Protein AF-F9G2H7-F1 (afdb_monomer)

Mean predicted aligned error: 18.78 Å

Nearest PDB structures (foldseek):
  2d2c-assembly1_Q  TM=2.852E-01  e=2.860E+00  Mastigocladus laminosus
  1dt2-assembly1_A  TM=1.217E-01  e=5.333E-01  Staphylococcus aureus
  3gt2-assembly1_A  TM=1.448E-01  e=4.420E+00  Mycobacterium avium subsp. paratuberculosis
  6e0u-assembly1_A  TM=1.060E-01  e=4.154E+00  Staphylococcus pseudintermedius

Sequence (220 aa):
APEEEPEKPIDNSALAGKRVNKAGNLVSESGEIYGRVIEGDVKKLVGRMSDREGNIRSESGDIIGKAELVSEGERGGKKDSPFAGLKNCIVSKDGKVVNQAGETVGRLVIGDAKALVGRAVDDDGEIVDSNGNVIGKAERWEEPEKEQKHNPLAGRRVNREGNVVDADGNIIGKLTSGELLDCAGKEIDEDGDVFNQKGSVIGHVSLLEDIPKEKSPSLR

Foldseek 3Di:
DDDDDDDDPDFLQQQFFFFQALQQFGADPVRFGFKGWPFADSVQRHGFGAHRQQFTADPVGDGGTGIDGDPPLNRGRDPQQLCNPQPFWAQALVQFTAGPVRFGQKGWDFADSNVRGGFGADRNQFGADPVRDGRTGIGGDGDPPPPLPQPQQAFFAQALQQFTADPVGDGFKGWPWADSVQRHGFGAHSQQFTADPVRDGGTGMDTPVPPPPPDDPPDD

InterPro domains:
  IPR022124 Protein of unknown function DUF3659 [PF12396] (13-72)
  IPR022124 Protein of unknown function DUF3659 [PF12396] (85-143)
  IPR022124 Protein of unknown function DUF3659 [PF12396] (152-210)

Solvent-accessible surface area (backbone atoms only — not comparable to full-atom values): 12253 Å² total; per-residue (Å²): 128,88,79,82,75,81,75,72,82,76,72,26,56,72,27,40,76,17,31,24,36,95,85,28,30,22,18,47,98,89,51,37,24,38,22,36,57,78,40,62,59,46,86,80,39,40,74,28,38,21,34,49,80,16,42,25,36,46,98,88,65,49,78,61,30,34,34,46,66,41,54,81,89,65,30,49,48,82,59,73,37,68,29,56,90,58,66,72,23,26,28,36,80,87,26,32,23,25,38,77,88,68,46,53,52,19,32,58,77,41,62,57,35,79,80,40,42,72,37,57,40,44,40,77,20,40,23,58,47,100,84,69,47,78,63,29,33,38,44,65,38,70,70,78,75,74,74,76,76,71,39,88,54,37,76,30,40,27,36,92,83,30,37,23,45,54,96,89,66,49,76,54,23,32,57,77,43,59,51,54,81,77,37,34,74,24,43,21,38,67,87,27,39,25,32,50,101,84,73,45,77,55,26,34,43,42,45,52,86,73,52,77,78,76,76,74,77,77,82,128

Structure (mmCIF, N/CA/C/O backbone):
data_AF-F9G2H7-F1
#
_entry.id   AF-F9G2H7-F1
#
loop_
_atom_site.group_PDB
_atom_site.id
_atom_site.type_symbol
_atom_site.label_atom_id
_atom_site.label_alt_id
_atom_site.label_comp_id
_atom_site.label_asym_id
_atom_site.label_entity_id
_atom_site.label_seq_id
_atom_site.pdbx_PDB_ins_code
_atom_site.Cartn_x
_atom_site.Cartn_y
_atom_site.Cartn_z
_atom_site.occupancy
_atom_site.B_iso_or_equiv
_atom_site.auth_seq_id
_atom_site.auth_comp_id
_atom_site.auth_asym_id
_atom_site.auth_atom_id
_atom_site.pdbx_PDB_model_num
ATOM 1 N N . ALA A 1 1 ? -5.446 -9.231 -44.575 1.00 36.94 1 ALA A N 1
ATOM 2 C CA . ALA A 1 1 ? -4.131 -9.006 -43.952 1.00 36.94 1 ALA A CA 1
ATOM 3 C C . ALA A 1 1 ? -4.333 -7.891 -42.942 1.00 36.94 1 ALA A C 1
ATOM 5 O O . ALA A 1 1 ? -4.954 -6.914 -43.343 1.00 36.94 1 ALA A O 1
ATOM 6 N N . PRO A 1 2 ? -3.969 -8.052 -41.661 1.00 41.09 2 PRO A N 1
ATOM 7 C CA . PRO A 1 2 ? -4.034 -6.941 -40.721 1.00 41.09 2 PRO A CA 1
ATOM 8 C C . PRO A 1 2 ? -2.995 -5.903 -41.159 1.00 41.09 2 PRO A C 1
ATOM 10 O O . PRO A 1 2 ? -1.840 -6.261 -41.380 1.00 41.09 2 PRO A O 1
ATOM 13 N N . GLU A 1 3 ? -3.439 -4.668 -41.380 1.00 42.19 3 GLU A N 1
ATOM 14 C CA . GLU A 1 3 ? -2.581 -3.514 -41.642 1.00 42.19 3 GLU A CA 1
ATOM 15 C C . GLU A 1 3 ? -1.731 -3.231 -40.400 1.00 42.19 3 GLU A C 1
ATOM 17 O O . GLU A 1 3 ? -2.258 -3.028 -39.308 1.00 42.19 3 GLU A O 1
ATOM 22 N N . GLU A 1 4 ? -0.413 -3.269 -40.585 1.00 44.97 4 GLU A N 1
ATOM 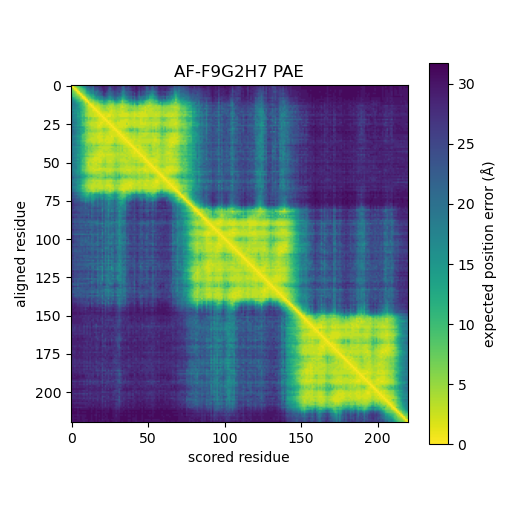23 C CA . GLU A 1 4 ? 0.597 -2.821 -39.629 1.00 44.97 4 GLU A CA 1
ATOM 24 C C . GLU A 1 4 ? 0.383 -1.317 -39.391 1.00 44.97 4 GLU A C 1
ATOM 26 O O . GLU A 1 4 ? 0.583 -0.496 -40.291 1.00 44.97 4 GLU A O 1
ATOM 31 N N . GLU A 1 5 ? -0.100 -0.948 -38.203 1.00 43.03 5 GLU A N 1
ATOM 32 C CA . GLU A 1 5 ? -0.150 0.451 -37.782 1.00 43.03 5 GLU A CA 1
ATOM 33 C C . GLU A 1 5 ? 1.288 0.998 -37.729 1.00 43.03 5 GLU A C 1
ATOM 35 O O . GLU A 1 5 ? 2.166 0.342 -37.165 1.00 43.03 5 GLU A O 1
ATOM 40 N N . PRO A 1 6 ? 1.568 2.180 -38.308 1.00 42.81 6 PRO A N 1
ATOM 41 C CA . PRO A 1 6 ? 2.918 2.720 -38.355 1.00 42.81 6 PRO A CA 1
ATOM 42 C C . PRO A 1 6 ? 3.418 2.994 -36.934 1.00 42.81 6 PRO A C 1
ATOM 44 O O . PRO A 1 6 ? 2.879 3.851 -36.227 1.00 42.81 6 PRO A O 1
ATOM 47 N N . GLU A 1 7 ? 4.462 2.270 -36.528 1.00 42.34 7 GLU A N 1
ATOM 48 C CA . GLU A 1 7 ? 5.208 2.528 -35.301 1.00 42.34 7 GLU A CA 1
ATOM 49 C C . GLU A 1 7 ? 5.605 4.009 -35.284 1.00 42.34 7 GLU A C 1
ATOM 51 O O . GLU A 1 7 ? 6.299 4.506 -36.177 1.00 42.34 7 GLU A O 1
ATOM 56 N N . LYS A 1 8 ? 5.094 4.753 -34.296 1.00 42.66 8 LYS A N 1
ATOM 57 C CA . LYS A 1 8 ? 5.430 6.169 -34.115 1.00 42.66 8 LYS A CA 1
ATOM 58 C C . LYS A 1 8 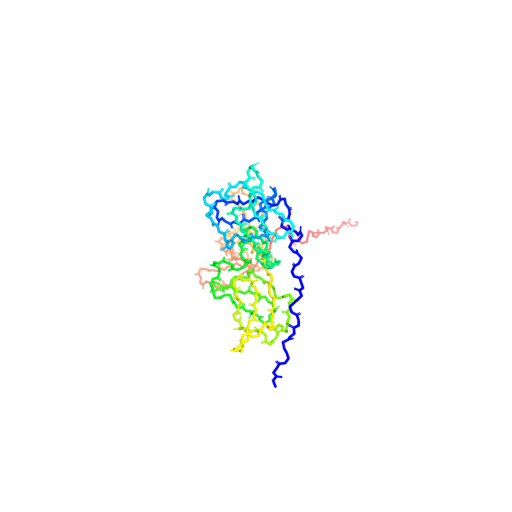? 6.957 6.285 -34.080 1.00 42.66 8 LYS A C 1
ATOM 60 O O . LYS A 1 8 ? 7.575 5.519 -33.339 1.00 42.66 8 LYS A O 1
ATOM 65 N N . PRO A 1 9 ? 7.575 7.215 -34.831 1.00 46.34 9 PRO A N 1
ATOM 66 C CA . PRO A 1 9 ? 9.017 7.396 -34.780 1.00 46.34 9 PRO A CA 1
ATOM 67 C C . PRO A 1 9 ? 9.401 7.679 -33.330 1.00 46.34 9 PRO A C 1
ATOM 69 O O . PRO A 1 9 ? 8.970 8.667 -32.738 1.00 46.34 9 PRO A O 1
ATOM 72 N N . ILE A 1 10 ? 10.144 6.755 -32.732 1.00 54.25 10 ILE A N 1
ATOM 73 C CA . ILE A 1 10 ? 10.603 6.890 -31.359 1.00 54.25 10 ILE A CA 1
ATOM 74 C C . ILE A 1 10 ? 11.601 8.049 -31.356 1.00 54.25 10 ILE A C 1
ATOM 76 O O . ILE A 1 10 ? 12.690 7.945 -31.923 1.00 54.25 10 ILE A O 1
ATOM 80 N N . ASP A 1 11 ? 11.216 9.174 -30.753 1.00 60.94 11 ASP A N 1
ATOM 81 C CA . ASP A 1 11 ? 12.069 10.352 -30.614 1.00 60.94 11 ASP A CA 1
ATOM 82 C C . ASP A 1 11 ? 13.233 10.060 -29.649 1.00 60.94 11 ASP A C 1
ATOM 84 O O . ASP A 1 11 ? 13.238 10.426 -28.470 1.00 60.94 11 ASP A O 1
ATOM 88 N N . ASN A 1 12 ? 14.278 9.424 -30.182 1.00 63.38 12 ASN A N 1
ATOM 89 C CA . ASN A 1 12 ? 15.544 9.137 -29.498 1.00 63.38 12 ASN A CA 1
ATOM 90 C C . ASN A 1 12 ? 16.300 10.411 -29.083 1.00 63.38 12 ASN A C 1
ATOM 92 O O . ASN A 1 12 ? 17.276 10.348 -28.337 1.00 63.38 12 ASN A O 1
ATOM 96 N N . SER A 1 13 ? 15.812 11.588 -29.486 1.00 71.50 13 SER A N 1
ATOM 97 C CA . SER A 1 13 ? 16.294 12.903 -29.062 1.00 71.50 13 SER A CA 1
ATOM 98 C C . SER A 1 13 ? 16.421 13.038 -27.539 1.00 71.50 13 SER A C 1
ATOM 100 O O . SER A 1 13 ? 17.315 13.740 -27.064 1.00 71.50 13 SER A O 1
ATOM 102 N N . ALA A 1 14 ? 15.582 12.341 -26.763 1.00 71.88 14 ALA A N 1
ATOM 103 C CA . ALA A 1 14 ? 15.643 12.340 -25.300 1.00 71.88 14 ALA A CA 1
ATOM 104 C C . ALA A 1 14 ? 16.826 11.536 -24.715 1.00 71.88 14 ALA A C 1
ATOM 106 O O . ALA A 1 14 ? 17.137 11.691 -23.532 1.00 71.88 14 ALA A O 1
ATOM 107 N N . LEU A 1 15 ? 17.513 10.720 -25.522 1.00 78.00 15 LEU A N 1
ATOM 108 C CA . LEU A 1 15 ? 18.738 10.005 -25.143 1.00 78.00 15 LEU A CA 1
ATOM 109 C C . LEU A 1 15 ? 19.983 10.888 -25.206 1.00 78.00 15 LEU A C 1
ATOM 111 O O . LEU A 1 15 ? 21.009 10.541 -24.622 1.00 78.00 15 LEU A O 1
ATOM 1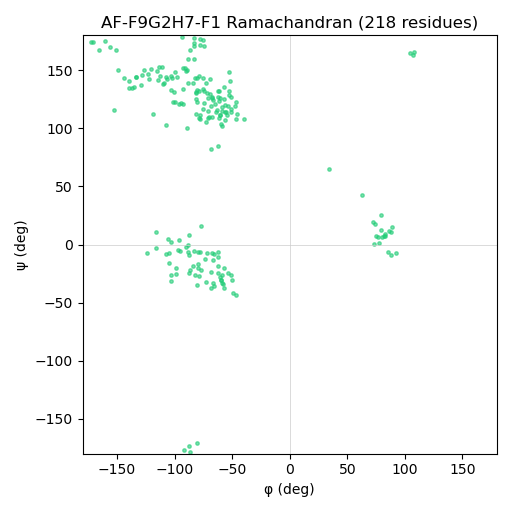15 N N . ALA A 1 16 ? 19.920 12.035 -25.879 1.00 80.69 16 ALA A N 1
ATOM 116 C CA . ALA A 1 16 ? 21.077 12.900 -26.033 1.00 80.69 16 ALA A CA 1
ATOM 117 C C . ALA A 1 16 ? 21.583 13.419 -24.681 1.00 80.69 16 ALA A C 1
ATOM 119 O O . ALA A 1 16 ? 20.833 13.994 -23.892 1.00 80.69 16 ALA A O 1
ATOM 120 N N . GLY A 1 17 ? 22.875 13.225 -24.420 1.00 80.12 17 GLY A N 1
ATOM 121 C CA . GLY A 1 17 ? 23.525 13.666 -23.186 1.00 80.12 17 GLY A CA 1
ATOM 122 C C . GLY A 1 17 ? 23.197 12.814 -21.957 1.00 80.12 17 GLY A C 1
ATOM 123 O O . GLY A 1 17 ? 23.591 13.174 -20.849 1.00 80.12 17 GLY A O 1
ATOM 124 N N . LYS A 1 18 ? 22.499 11.683 -22.123 1.00 86.75 18 LYS A N 1
ATOM 125 C CA . LYS A 1 18 ? 22.268 10.717 -21.041 1.00 86.75 18 LYS A CA 1
ATOM 126 C C . LYS A 1 18 ? 23.510 9.859 -20.835 1.00 86.75 18 LYS A C 1
ATO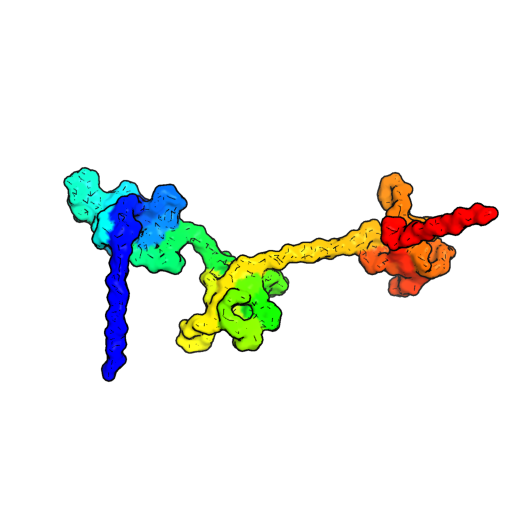M 128 O O . LYS A 1 18 ? 24.230 9.547 -21.781 1.00 86.75 18 LYS A O 1
ATOM 133 N N . ARG A 1 19 ? 23.783 9.500 -19.581 1.00 87.81 19 ARG A N 1
ATOM 134 C CA . ARG A 1 19 ? 24.995 8.779 -19.184 1.00 87.81 19 ARG A CA 1
ATOM 135 C C . ARG A 1 19 ? 24.686 7.315 -18.926 1.00 87.81 19 ARG A C 1
ATOM 137 O O . ARG A 1 19 ? 23.770 7.001 -18.180 1.00 87.81 19 ARG A O 1
ATOM 144 N N . VAL A 1 20 ? 25.489 6.412 -19.470 1.00 88.81 20 VAL A N 1
ATOM 145 C CA . VAL A 1 20 ? 25.338 4.975 -19.217 1.00 88.81 20 VAL A CA 1
ATOM 146 C C . VAL A 1 20 ? 25.772 4.636 -17.785 1.00 88.81 20 VAL A C 1
ATOM 148 O O . VAL A 1 20 ? 26.860 5.015 -17.344 1.00 88.81 20 VAL A O 1
ATOM 151 N N . ASN A 1 21 ? 24.949 3.897 -17.048 1.00 86.00 21 ASN A N 1
ATOM 152 C CA . ASN A 1 21 ? 25.240 3.420 -15.698 1.00 86.00 21 ASN A CA 1
ATOM 153 C C . ASN A 1 21 ? 25.849 1.999 -15.705 1.00 86.00 21 ASN A C 1
ATOM 155 O O . ASN A 1 21 ? 25.989 1.356 -16.744 1.00 86.00 21 ASN A O 1
ATOM 159 N N . LYS A 1 22 ? 26.191 1.472 -14.519 1.00 83.50 22 LYS A N 1
ATOM 160 C CA . LYS A 1 22 ? 26.762 0.116 -14.365 1.00 83.50 22 LYS A CA 1
ATOM 161 C C . LYS A 1 22 ? 25.831 -1.021 -14.810 1.00 83.50 22 LYS A C 1
ATOM 163 O O . LYS A 1 22 ? 26.314 -2.126 -15.027 1.00 83.50 22 LYS A O 1
ATOM 168 N N . ALA A 1 23 ? 24.532 -0.757 -14.922 1.00 78.19 23 ALA A N 1
ATOM 169 C CA . ALA A 1 23 ? 23.529 -1.713 -15.378 1.00 78.19 23 ALA A CA 1
ATOM 170 C C . ALA A 1 23 ? 23.312 -1.672 -16.903 1.00 78.19 23 ALA A C 1
ATOM 172 O O . ALA A 1 23 ? 22.528 -2.462 -17.413 1.00 78.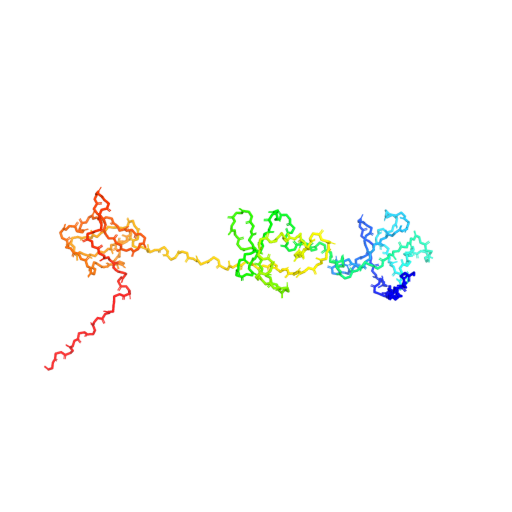19 23 ALA A O 1
ATOM 173 N N . GLY A 1 24 ? 24.000 -0.784 -17.633 1.00 79.06 24 GLY A N 1
ATOM 174 C CA . GLY A 1 24 ? 23.782 -0.610 -19.070 1.00 79.06 24 GLY A CA 1
ATOM 175 C C . GLY A 1 24 ? 22.546 0.226 -19.399 1.00 79.06 24 GLY A C 1
ATOM 176 O O . GLY A 1 24 ? 21.993 0.086 -20.481 1.00 79.06 24 GLY A O 1
ATOM 177 N N . ASN A 1 25 ? 22.121 1.107 -18.491 1.00 86.44 25 ASN A N 1
ATOM 178 C CA . ASN A 1 25 ? 21.007 2.028 -18.710 1.00 86.44 25 ASN A CA 1
ATOM 179 C C . ASN A 1 25 ? 21.517 3.460 -18.854 1.00 86.44 25 ASN A C 1
ATOM 181 O O . ASN A 1 25 ? 22.394 3.891 -18.106 1.00 86.44 25 ASN A O 1
ATOM 185 N N . LEU A 1 26 ? 20.947 4.205 -19.790 1.00 86.38 26 LEU A N 1
ATOM 186 C CA . LEU A 1 26 ? 21.188 5.622 -20.011 1.00 86.38 26 LEU A CA 1
ATOM 187 C C . LEU A 1 26 ? 20.350 6.399 -19.011 1.00 86.38 26 LEU A C 1
ATOM 189 O O . LEU A 1 26 ? 19.129 6.390 -19.108 1.00 86.38 26 LEU A O 1
ATOM 193 N N . VAL A 1 27 ? 20.995 7.069 -18.066 1.00 85.19 27 VAL A N 1
ATOM 194 C CA . VAL A 1 27 ? 20.338 7.848 -17.020 1.00 85.19 27 VAL A CA 1
ATOM 195 C C . VAL A 1 27 ? 20.614 9.345 -17.158 1.00 85.19 27 VAL A C 1
ATOM 197 O O . VAL A 1 27 ? 21.643 9.755 -17.701 1.00 85.19 27 VAL A O 1
ATOM 200 N N . SER A 1 28 ? 19.693 10.178 -16.679 1.00 81.19 28 SER A N 1
ATOM 201 C CA . SER A 1 28 ? 19.932 11.607 -16.443 1.00 81.19 28 SER A CA 1
ATOM 202 C C . SER A 1 28 ? 20.778 11.842 -15.186 1.00 81.19 28 SER A C 1
ATOM 204 O O . SER A 1 28 ? 21.079 10.919 -14.429 1.00 81.19 28 SER A O 1
ATOM 206 N N . GLU A 1 29 ? 21.128 13.106 -14.933 1.00 74.75 29 GLU A N 1
ATOM 207 C CA . GLU A 1 29 ? 21.774 13.535 -13.685 1.00 74.75 29 GLU A CA 1
ATOM 208 C C . GLU A 1 29 ? 20.914 13.248 -12.437 1.00 74.75 29 GLU A C 1
ATOM 210 O O . GLU A 1 29 ? 21.455 12.909 -11.389 1.00 74.75 29 GLU A O 1
ATOM 215 N N . SER A 1 30 ? 19.581 13.277 -12.574 1.00 64.75 30 SER A N 1
ATOM 216 C CA . SER A 1 30 ? 18.604 12.874 -11.548 1.00 64.75 30 SER A CA 1
ATOM 217 C C . SER A 1 30 ? 18.533 11.355 -11.314 1.00 64.75 30 SER A C 1
ATOM 219 O O . SER A 1 30 ? 17.865 10.913 -10.384 1.00 64.75 30 SER A O 1
ATOM 221 N N . GLY A 1 31 ? 19.219 10.539 -12.125 1.00 67.31 31 GLY A N 1
ATOM 222 C CA . GLY A 1 31 ? 19.189 9.075 -12.026 1.00 67.31 31 GLY A CA 1
ATOM 223 C C . GLY A 1 31 ? 17.993 8.411 -12.717 1.00 67.31 31 GLY A C 1
ATOM 224 O O . GLY A 1 31 ? 17.824 7.196 -12.609 1.00 67.31 31 GLY A O 1
ATOM 225 N N . GLU A 1 32 ? 17.185 9.173 -13.454 1.00 72.12 32 GLU A N 1
ATOM 226 C CA . GLU A 1 32 ? 16.062 8.647 -14.233 1.00 72.12 32 GLU A CA 1
ATOM 227 C C . GLU A 1 32 ? 16.585 7.937 -15.481 1.00 72.12 32 GLU A C 1
ATOM 229 O O . GLU A 1 32 ? 17.436 8.478 -16.185 1.00 72.12 32 GLU A O 1
ATOM 234 N N . ILE A 1 33 ? 16.096 6.729 -15.761 1.00 79.81 33 ILE A N 1
ATOM 235 C CA . ILE A 1 33 ? 16.504 5.934 -16.925 1.00 79.81 33 ILE A CA 1
ATOM 236 C C . ILE A 1 33 ? 15.754 6.448 -18.145 1.00 79.81 33 ILE A C 1
ATOM 238 O O . ILE A 1 33 ? 14.543 6.418 -18.145 1.00 79.81 33 ILE A O 1
ATOM 242 N N . TYR A 1 34 ? 16.452 6.875 -19.189 1.00 76.75 34 TYR A N 1
ATOM 243 C CA . TYR A 1 34 ? 15.885 7.296 -20.473 1.00 76.75 34 TYR A CA 1
ATOM 244 C C . TYR A 1 34 ? 16.039 6.241 -21.566 1.00 76.75 34 TYR A C 1
ATOM 246 O O . TYR A 1 34 ? 15.258 6.215 -22.514 1.00 76.75 34 TYR A O 1
ATOM 254 N N . GLY A 1 35 ? 17.047 5.382 -21.450 1.00 80.25 35 GLY A N 1
ATOM 255 C CA . GLY A 1 35 ? 17.356 4.393 -22.469 1.00 80.25 35 GLY A CA 1
ATOM 256 C C . GLY A 1 35 ? 18.110 3.200 -21.926 1.00 80.25 35 GLY A C 1
ATOM 257 O O . GLY A 1 35 ? 18.603 3.221 -20.797 1.00 80.25 35 GLY A O 1
ATOM 258 N N . ARG A 1 36 ? 18.249 2.175 -22.756 1.00 85.25 36 ARG A N 1
ATOM 259 C CA . ARG A 1 36 ? 19.007 0.968 -22.442 1.00 85.25 36 ARG A CA 1
ATOM 260 C C . ARG A 1 36 ? 19.988 0.679 -23.559 1.00 85.25 36 ARG A C 1
ATOM 262 O O . ARG A 1 36 ? 19.659 0.804 -24.731 1.00 85.25 36 ARG A O 1
ATOM 269 N N . VAL A 1 37 ? 21.204 0.301 -23.187 1.00 86.69 37 VAL A N 1
ATOM 270 C CA . VAL A 1 37 ? 22.221 -0.151 -24.132 1.00 86.69 37 VAL A CA 1
ATOM 271 C C . VAL A 1 37 ? 21.788 -1.493 -24.720 1.00 86.69 37 VAL A C 1
ATOM 273 O O . VAL A 1 37 ? 21.658 -2.473 -23.987 1.00 86.69 37 VAL A O 1
ATOM 276 N N . ILE A 1 38 ? 21.608 -1.526 -26.038 1.00 84.50 38 ILE A N 1
ATOM 277 C CA . ILE A 1 38 ? 21.298 -2.735 -26.816 1.00 84.50 38 ILE A CA 1
ATOM 278 C C . ILE A 1 38 ? 22.536 -3.331 -27.474 1.00 84.50 38 ILE A C 1
ATOM 280 O O . ILE A 1 38 ? 22.583 -4.529 -27.737 1.00 84.50 38 ILE A O 1
ATOM 284 N N . GLU A 1 39 ? 23.553 -2.507 -27.723 1.00 82.38 39 GLU A N 1
ATOM 285 C CA . GLU A 1 39 ? 24.732 -2.907 -28.477 1.00 82.38 39 GLU A CA 1
ATOM 286 C C . GLU A 1 39 ? 26.002 -2.329 -27.848 1.00 82.38 39 GLU A C 1
ATOM 288 O O . GLU A 1 39 ? 26.063 -1.146 -27.504 1.00 82.38 39 GLU A O 1
ATOM 293 N N . GLY A 1 40 ? 27.025 -3.174 -27.717 1.00 82.81 40 GLY A N 1
ATOM 294 C CA . GLY A 1 40 ? 28.333 -2.831 -27.162 1.00 82.81 40 GLY A CA 1
ATOM 295 C C . GLY A 1 40 ? 28.574 -3.338 -25.733 1.00 82.81 40 GLY A C 1
ATOM 296 O O . GLY A 1 40 ? 27.675 -3.760 -25.006 1.00 82.81 40 GLY A O 1
ATOM 297 N N . ASP A 1 41 ? 29.842 -3.322 -25.322 1.00 84.69 41 ASP A N 1
ATOM 298 C CA . ASP A 1 41 ? 30.283 -3.797 -24.006 1.00 84.69 41 ASP A CA 1
ATOM 299 C C . ASP A 1 41 ? 29.873 -2.816 -22.897 1.00 84.69 41 ASP A C 1
ATOM 301 O O . ASP A 1 41 ? 30.544 -1.801 -22.689 1.00 84.69 41 ASP A O 1
ATOM 305 N N . VAL A 1 42 ? 28.852 -3.148 -22.097 1.00 82.25 42 VAL A N 1
ATOM 306 C CA . VAL A 1 42 ? 28.372 -2.303 -20.980 1.00 82.25 42 VAL A CA 1
ATOM 307 C C . VAL A 1 42 ? 29.519 -1.782 -20.112 1.00 82.25 42 VAL A C 1
ATOM 309 O O . VAL A 1 42 ? 29.563 -0.595 -19.816 1.00 82.25 42 VAL A O 1
ATOM 312 N N . LYS A 1 4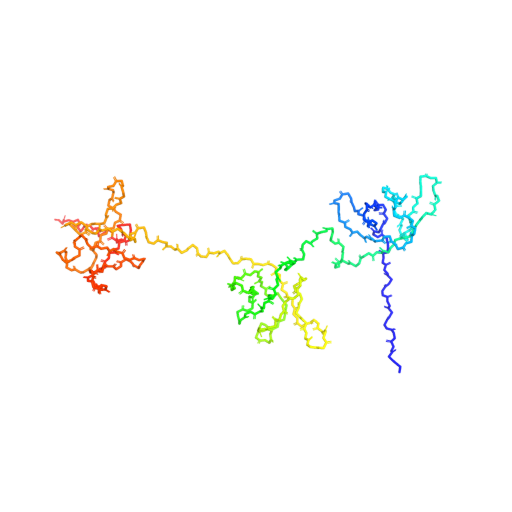3 ? 30.506 -2.625 -19.778 1.00 83.62 43 LYS A N 1
ATOM 313 C CA . LYS A 1 43 ? 31.675 -2.252 -18.956 1.00 83.62 43 LYS A CA 1
ATOM 314 C C . LYS A 1 43 ? 32.519 -1.112 -19.543 1.00 83.62 43 LYS A C 1
ATOM 316 O O . LYS A 1 43 ? 33.082 -0.341 -18.774 1.00 83.62 43 LYS A O 1
ATOM 321 N N . LYS A 1 44 ? 32.621 -1.014 -20.873 1.00 84.31 44 LYS A N 1
ATOM 322 C CA . LYS A 1 44 ? 33.348 0.056 -21.586 1.00 84.31 44 LYS A CA 1
ATOM 323 C C . LYS A 1 44 ? 32.473 1.288 -21.828 1.00 84.31 44 LYS A C 1
ATOM 325 O O . LYS A 1 44 ? 32.992 2.384 -22.038 1.00 84.31 44 LYS A O 1
ATOM 330 N N . LEU A 1 45 ? 31.157 1.088 -21.802 1.00 84.25 45 LEU A N 1
ATOM 331 C CA . LEU A 1 45 ? 30.146 2.114 -22.012 1.00 84.25 45 LEU A CA 1
ATOM 332 C C . LEU A 1 45 ? 29.769 2.839 -20.720 1.00 84.25 45 LEU A C 1
ATOM 334 O O . LEU A 1 45 ? 29.345 3.983 -20.803 1.00 84.25 45 LEU A O 1
ATOM 338 N N . VAL A 1 46 ? 29.950 2.238 -19.536 1.00 84.88 46 VAL A N 1
ATOM 339 C CA . VAL A 1 46 ? 29.672 2.901 -18.248 1.00 84.88 46 VAL A CA 1
ATOM 340 C C . VAL A 1 46 ? 30.371 4.263 -18.183 1.00 84.88 46 VAL A C 1
ATOM 342 O O . VAL A 1 46 ? 31.580 4.368 -18.369 1.00 84.88 46 VAL A O 1
ATOM 345 N N . GLY A 1 47 ? 29.605 5.312 -17.888 1.00 84.50 47 GLY A N 1
ATOM 346 C CA . GLY A 1 47 ? 30.091 6.689 -17.812 1.00 84.50 47 GLY A CA 1
ATOM 347 C C . GLY A 1 47 ? 30.128 7.431 -19.151 1.00 84.50 47 GLY A C 1
ATOM 348 O O . GLY A 1 47 ? 30.372 8.637 -19.153 1.00 84.50 47 GLY A O 1
ATOM 349 N N . ARG A 1 48 ? 29.852 6.758 -20.275 1.00 87.88 48 ARG A N 1
ATOM 350 C CA . ARG A 1 48 ? 29.787 7.360 -21.614 1.00 87.88 48 ARG A CA 1
ATOM 351 C C . ARG A 1 48 ? 28.433 8.005 -21.874 1.00 87.88 48 ARG A C 1
ATOM 353 O O . ARG A 1 48 ? 27.450 7.695 -21.200 1.00 87.88 48 ARG A O 1
ATOM 360 N N . MET A 1 49 ? 28.414 8.920 -22.839 1.00 87.44 49 MET A N 1
ATOM 361 C CA . MET A 1 49 ? 27.229 9.685 -23.219 1.00 87.44 49 MET A CA 1
ATOM 362 C C . MET A 1 49 ? 26.679 9.207 -24.557 1.00 87.44 49 MET A C 1
ATOM 364 O O . MET A 1 49 ? 27.441 8.887 -25.474 1.00 87.44 49 MET A O 1
ATOM 368 N N . SER A 1 50 ? 25.356 9.185 -24.655 1.00 87.31 50 SER A N 1
ATOM 369 C CA . SER A 1 50 ? 24.621 8.927 -25.892 1.00 87.31 50 SER A CA 1
ATOM 370 C C . SER A 1 50 ? 24.306 10.206 -26.664 1.00 87.31 50 SER A C 1
ATOM 372 O O . SER A 1 50 ? 24.151 11.283 -26.080 1.00 87.31 50 SER A O 1
ATOM 374 N N . ASP A 1 51 ? 24.193 10.088 -27.984 1.00 85.25 51 ASP A N 1
ATOM 375 C CA . ASP A 1 51 ? 23.709 11.146 -28.870 1.00 85.25 51 ASP A CA 1
ATOM 376 C C . ASP A 1 51 ? 22.186 11.065 -29.109 1.00 85.25 51 ASP A C 1
ATOM 378 O O . ASP A 1 51 ? 21.481 10.257 -28.504 1.00 85.25 51 ASP A O 1
ATOM 382 N N . ARG A 1 52 ? 21.667 11.957 -29.966 1.00 80.12 52 ARG A N 1
ATOM 383 C CA . ARG A 1 52 ? 20.233 12.058 -30.314 1.00 80.12 52 ARG A CA 1
ATOM 384 C C . ARG A 1 52 ? 19.702 10.848 -31.086 1.00 80.12 52 ARG A C 1
ATOM 386 O O . ARG A 1 52 ? 18.494 10.710 -31.225 1.00 80.12 52 ARG A O 1
ATOM 393 N N . GLU A 1 53 ? 20.587 9.999 -31.589 1.00 77.94 53 GLU A N 1
ATOM 394 C CA . GLU A 1 53 ? 20.246 8.782 -32.324 1.00 77.94 53 GLU A CA 1
ATOM 395 C C . GLU A 1 53 ? 20.427 7.529 -31.449 1.00 77.94 53 GLU A C 1
ATOM 397 O O . GLU A 1 53 ? 20.207 6.412 -31.913 1.00 77.94 53 GLU A O 1
ATOM 402 N N . GLY A 1 54 ? 20.805 7.706 -30.175 1.00 78.75 54 GLY A N 1
ATOM 403 C CA . GLY A 1 54 ? 21.076 6.616 -29.244 1.00 78.75 54 GLY A CA 1
ATOM 404 C C . GLY A 1 54 ? 22.478 6.016 -29.380 1.00 78.75 54 GLY A C 1
ATOM 405 O O . GLY A 1 54 ? 22.778 5.029 -28.716 1.00 78.75 54 GLY A O 1
ATOM 406 N N . ASN A 1 55 ? 23.377 6.589 -30.183 1.00 87.94 55 ASN A N 1
ATOM 407 C CA . ASN A 1 55 ? 24.744 6.085 -30.297 1.00 87.94 55 ASN A CA 1
ATOM 408 C C . ASN A 1 55 ? 25.587 6.554 -29.111 1.00 87.94 55 ASN A C 1
ATOM 410 O O . ASN A 1 55 ? 25.617 7.737 -28.769 1.00 87.94 55 ASN A O 1
ATOM 414 N N . ILE A 1 56 ? 26.319 5.630 -28.501 1.00 88.44 56 ILE A N 1
ATOM 415 C CA . ILE A 1 56 ? 27.190 5.883 -27.357 1.00 88.44 56 ILE A CA 1
ATOM 416 C C . ILE A 1 56 ? 28.602 6.097 -27.876 1.00 88.44 56 ILE A C 1
ATOM 418 O O . ILE A 1 56 ? 29.183 5.211 -28.511 1.00 88.44 56 ILE A O 1
ATOM 422 N N . ARG A 1 57 ? 29.167 7.271 -27.591 1.00 86.56 57 ARG A N 1
ATOM 423 C CA . ARG A 1 57 ? 30.495 7.648 -28.083 1.00 86.56 57 ARG A CA 1
ATOM 424 C C . ARG A 1 57 ? 31.567 7.522 -27.007 1.00 86.56 57 ARG A C 1
ATOM 426 O O . ARG A 1 57 ? 31.331 7.773 -25.823 1.00 86.56 57 ARG A O 1
ATOM 433 N N . SER A 1 58 ? 32.759 7.126 -27.438 1.00 84.62 58 SER A N 1
ATOM 434 C CA . SER A 1 58 ? 33.981 7.136 -26.636 1.00 84.62 58 SER A CA 1
ATOM 435 C C . SER A 1 58 ? 34.519 8.564 -26.473 1.00 84.62 58 SER A C 1
ATOM 437 O O . SER A 1 58 ? 34.071 9.491 -27.142 1.00 84.62 58 SER A O 1
ATOM 439 N N . GLU A 1 59 ? 35.526 8.742 -25.617 1.00 79.25 59 GLU A N 1
ATOM 440 C CA . GLU A 1 59 ? 36.246 10.020 -25.448 1.00 79.25 59 GLU A CA 1
ATOM 441 C C . GLU A 1 59 ? 36.915 10.498 -26.743 1.00 79.25 59 GLU A C 1
ATOM 443 O O . GLU A 1 59 ? 37.021 11.693 -26.992 1.00 79.25 59 GLU A O 1
ATOM 448 N N . SER A 1 60 ? 37.315 9.546 -27.588 1.00 78.88 60 SER A N 1
ATOM 449 C CA . SER A 1 60 ? 37.924 9.778 -28.900 1.00 78.88 60 SER A CA 1
ATOM 450 C C . SER A 1 60 ? 36.909 10.149 -29.992 1.00 78.88 60 SER A C 1
ATOM 452 O O . SER A 1 60 ? 37.311 10.500 -31.095 1.00 78.88 60 SER A O 1
ATOM 454 N N . GLY A 1 61 ? 35.603 10.092 -29.700 1.00 77.12 61 GLY A N 1
ATOM 455 C CA . GLY A 1 61 ? 34.525 10.386 -30.651 1.00 77.12 61 GLY A CA 1
ATOM 456 C C . GLY A 1 61 ? 33.986 9.176 -31.423 1.00 77.12 61 GLY A C 1
ATOM 457 O O . GLY A 1 61 ? 32.958 9.309 -32.085 1.00 77.12 61 GLY A O 1
ATOM 458 N N . ASP A 1 62 ? 34.611 8.002 -31.301 1.00 84.19 62 ASP A N 1
ATOM 459 C CA . ASP A 1 62 ? 34.154 6.765 -31.946 1.00 84.19 62 ASP A CA 1
ATOM 460 C C . ASP A 1 62 ? 32.853 6.235 -31.334 1.00 84.19 62 ASP A C 1
ATOM 462 O O . ASP A 1 62 ? 32.672 6.260 -30.112 1.00 84.19 62 ASP A O 1
ATOM 466 N N . ILE A 1 63 ? 31.965 5.699 -32.174 1.00 87.12 63 ILE A N 1
ATOM 467 C CA . ILE A 1 63 ? 30.754 5.001 -31.732 1.00 87.12 63 ILE A CA 1
ATOM 468 C C . ILE A 1 63 ? 31.163 3.621 -31.212 1.00 87.12 63 ILE A C 1
ATOM 470 O O . ILE A 1 63 ? 31.693 2.797 -31.952 1.00 87.12 63 ILE A O 1
ATOM 474 N N . ILE A 1 64 ? 30.925 3.383 -29.926 1.00 87.06 64 ILE A N 1
ATOM 475 C CA . ILE A 1 64 ? 31.320 2.153 -29.222 1.00 87.06 64 ILE A CA 1
ATOM 476 C C . ILE A 1 64 ? 30.122 1.345 -28.718 1.00 87.06 64 ILE A C 1
ATOM 478 O O . ILE A 1 64 ? 30.301 0.263 -28.158 1.00 87.06 64 ILE A O 1
ATOM 482 N N . GLY A 1 65 ? 28.909 1.862 -28.904 1.00 86.44 65 GLY A N 1
ATOM 483 C CA . GLY A 1 65 ? 27.680 1.157 -28.580 1.00 86.44 65 GLY A CA 1
ATOM 484 C C . GLY A 1 65 ? 26.441 1.899 -29.057 1.00 86.44 65 GLY A C 1
ATOM 485 O O . GLY A 1 65 ? 26.523 3.039 -29.520 1.00 86.44 65 GLY A O 1
ATOM 486 N N . LYS A 1 66 ? 25.290 1.252 -28.903 1.00 87.12 66 LYS A N 1
ATOM 487 C CA . LYS A 1 66 ? 23.979 1.784 -29.265 1.00 87.12 66 LYS A CA 1
ATOM 488 C C . LYS A 1 66 ? 22.989 1.540 -28.139 1.00 87.12 66 LYS A C 1
ATOM 490 O O . LYS A 1 66 ? 23.035 0.513 -27.461 1.00 87.12 66 LYS A O 1
ATOM 495 N N . ALA A 1 67 ? 22.096 2.491 -27.952 1.00 84.88 67 ALA A N 1
ATOM 496 C CA . ALA A 1 67 ? 21.040 2.455 -26.972 1.00 84.88 67 ALA A CA 1
ATOM 497 C C . ALA A 1 67 ? 19.692 2.753 -27.613 1.00 84.88 67 ALA A C 1
ATOM 499 O O . ALA A 1 67 ? 19.596 3.561 -28.535 1.00 84.88 67 ALA A O 1
ATOM 500 N N . GLU A 1 68 ? 18.663 2.104 -27.094 1.00 82.62 68 GLU A N 1
ATOM 501 C CA . GLU A 1 68 ? 17.277 2.360 -27.456 1.00 82.62 68 GLU A CA 1
ATOM 502 C C . GLU A 1 68 ? 16.604 3.245 -26.406 1.00 82.62 68 GLU A C 1
ATOM 504 O O . GLU A 1 68 ? 16.962 3.212 -25.220 1.00 82.62 68 GLU A O 1
ATOM 509 N N . LEU A 1 69 ? 15.648 4.064 -26.851 1.00 77.00 69 LEU A N 1
ATOM 510 C CA . LEU A 1 69 ? 14.830 4.862 -25.953 1.00 77.00 69 LEU A CA 1
ATOM 511 C C . LEU A 1 69 ? 13.842 3.933 -25.283 1.00 77.00 69 LEU A C 1
ATOM 513 O O . LEU A 1 69 ? 13.018 3.289 -25.921 1.00 77.00 69 LEU A O 1
ATOM 517 N N . VAL A 1 70 ? 13.926 3.923 -23.969 1.00 70.19 70 VAL A N 1
ATOM 518 C CA . VAL A 1 70 ? 13.055 3.125 -23.138 1.00 70.19 70 VAL A CA 1
ATOM 519 C C . VAL A 1 70 ? 11.736 3.891 -22.987 1.00 70.19 70 VAL A C 1
ATOM 521 O O . VAL A 1 70 ? 11.711 5.115 -22.765 1.00 70.19 70 VAL A O 1
ATOM 524 N N . SER A 1 71 ? 10.628 3.185 -23.205 1.00 55.75 71 SER A N 1
ATOM 525 C CA . SER A 1 71 ? 9.257 3.706 -23.149 1.00 55.75 71 SER A CA 1
ATOM 526 C C . SER A 1 71 ? 8.999 4.418 -21.820 1.00 55.75 71 SER A C 1
ATOM 528 O O . SER A 1 71 ? 9.555 4.019 -20.805 1.00 55.75 71 SER A O 1
ATOM 530 N N . GLU A 1 72 ? 8.144 5.449 -21.780 1.00 52.50 72 GLU A N 1
ATOM 531 C CA . GLU A 1 72 ? 7.827 6.193 -20.537 1.00 52.50 72 GLU A CA 1
ATOM 532 C C . GLU A 1 72 ? 7.412 5.297 -19.353 1.00 52.50 72 GLU A C 1
ATOM 534 O O . GLU A 1 72 ? 7.669 5.662 -18.207 1.00 52.50 72 GLU A O 1
ATOM 539 N N . GLY A 1 73 ? 6.855 4.108 -19.619 1.00 51.75 73 GLY A N 1
ATOM 540 C CA . GLY A 1 73 ? 6.566 3.090 -18.600 1.00 51.75 73 GLY A CA 1
ATOM 541 C C . GLY A 1 73 ? 7.812 2.494 -17.929 1.00 51.75 73 GLY A C 1
ATOM 542 O O . GLY A 1 73 ? 7.820 2.278 -16.725 1.00 51.75 73 GLY A O 1
ATOM 543 N N . GLU A 1 74 ? 8.902 2.324 -18.671 1.00 51.38 74 GLU A N 1
ATOM 544 C CA . GLU A 1 74 ? 10.184 1.806 -18.180 1.00 51.38 74 GLU A CA 1
ATOM 545 C C . GLU A 1 74 ? 11.187 2.940 -17.845 1.00 51.38 74 GLU A C 1
ATOM 547 O O . GLU A 1 74 ? 12.275 2.704 -17.313 1.00 51.38 74 GLU A O 1
ATOM 552 N N . ARG A 1 75 ? 10.819 4.204 -18.121 1.00 50.84 75 ARG A N 1
ATOM 553 C CA . ARG A 1 75 ? 11.657 5.414 -17.980 1.00 50.84 75 ARG A CA 1
ATOM 554 C C . ARG A 1 75 ? 11.824 5.905 -16.528 1.00 50.84 75 ARG A C 1
ATOM 556 O O . ARG A 1 75 ? 12.203 7.045 -16.265 1.00 50.84 75 ARG A O 1
ATOM 563 N N . GLY A 1 76 ? 11.505 5.048 -15.561 1.00 47.72 76 GLY A N 1
ATOM 564 C CA . GLY A 1 76 ? 11.607 5.310 -14.131 1.00 47.72 76 GLY A CA 1
ATOM 565 C C . GLY A 1 76 ? 12.772 4.531 -13.546 1.00 47.72 76 GLY A C 1
ATOM 566 O O . GLY A 1 76 ? 12.657 3.333 -13.300 1.00 47.72 76 GLY A O 1
ATOM 567 N N . GLY A 1 77 ? 13.895 5.204 -13.289 1.00 42.06 77 GLY A N 1
ATOM 568 C CA . GLY A 1 77 ? 14.946 4.631 -12.451 1.00 42.06 77 GLY A CA 1
ATOM 569 C C . GLY A 1 77 ? 14.326 4.145 -11.146 1.00 42.06 77 GLY A C 1
ATOM 570 O O . GLY A 1 77 ? 13.796 4.969 -10.418 1.00 42.06 77 GLY A O 1
ATOM 571 N N . LYS A 1 78 ? 14.324 2.824 -10.905 1.00 48.03 78 LYS A N 1
ATOM 572 C CA . LYS A 1 78 ? 13.710 2.191 -9.724 1.00 48.03 78 LYS A CA 1
ATOM 573 C C . LYS A 1 78 ? 12.438 2.917 -9.257 1.00 48.03 78 LYS A C 1
ATOM 575 O O . LYS A 1 78 ? 12.399 3.459 -8.155 1.00 48.03 78 LYS A O 1
ATOM 580 N N . LYS A 1 79 ? 11.387 2.925 -10.075 1.00 45.25 79 LYS A N 1
ATOM 581 C CA . LYS A 1 79 ? 10.066 2.893 -9.451 1.00 45.25 79 LYS A CA 1
ATOM 582 C C . LYS A 1 79 ? 9.953 1.487 -8.885 1.00 45.25 79 LYS A C 1
ATOM 584 O O . LYS A 1 79 ? 9.905 0.533 -9.649 1.00 45.25 79 LYS A O 1
ATOM 589 N N . ASP A 1 80 ? 10.007 1.351 -7.564 1.00 49.53 80 ASP A N 1
ATOM 590 C CA . ASP A 1 80 ? 9.233 0.287 -6.930 1.00 49.53 80 ASP A CA 1
ATOM 591 C C . ASP A 1 80 ? 7.856 0.381 -7.592 1.00 49.53 80 ASP A C 1
ATOM 593 O O . ASP A 1 80 ? 7.215 1.437 -7.499 1.00 49.53 80 ASP A O 1
ATOM 597 N N . SER A 1 81 ? 7.465 -0.619 -8.389 1.00 55.91 81 SER A N 1
ATOM 598 C CA . SER A 1 81 ? 6.115 -0.630 -8.941 1.00 55.91 81 SER A CA 1
ATOM 599 C C . SER A 1 81 ? 5.162 -0.432 -7.753 1.00 55.91 81 SER A C 1
ATOM 601 O O . SER A 1 81 ? 5.464 -0.897 -6.650 1.00 55.91 81 SER A O 1
ATOM 603 N N . PRO A 1 82 ? 4.070 0.335 -7.886 1.00 59.47 82 PRO A N 1
ATOM 604 C CA . PRO A 1 82 ? 3.250 0.730 -6.735 1.00 59.47 82 PRO A CA 1
ATOM 605 C C . PRO A 1 82 ? 2.786 -0.473 -5.890 1.00 59.47 82 PRO A C 1
ATOM 607 O O . PRO A 1 82 ? 2.558 -0.339 -4.683 1.00 59.47 82 PRO A O 1
ATOM 610 N N . PHE A 1 83 ? 2.717 -1.656 -6.504 1.00 66.31 83 PHE A N 1
ATOM 611 C CA . PHE A 1 83 ? 2.405 -2.925 -5.860 1.00 66.31 83 PHE A CA 1
ATOM 612 C C . PHE A 1 83 ? 3.556 -3.946 -5.912 1.00 66.31 83 PHE A C 1
ATOM 614 O O . PHE A 1 83 ? 3.357 -5.092 -5.520 1.00 66.31 83 PHE A O 1
ATOM 621 N N . ALA A 1 84 ? 4.769 -3.547 -6.312 1.00 61.66 84 ALA A N 1
ATOM 622 C CA . ALA A 1 84 ? 5.953 -4.402 -6.320 1.00 61.66 84 ALA A CA 1
ATOM 623 C C . ALA A 1 84 ? 6.179 -5.025 -4.936 1.00 61.66 84 ALA A C 1
ATOM 625 O O . ALA A 1 84 ? 6.362 -4.340 -3.930 1.00 61.66 84 ALA A O 1
ATOM 626 N N . GLY A 1 85 ? 6.148 -6.356 -4.884 1.00 63.38 85 GLY A N 1
ATOM 627 C CA . GLY A 1 85 ? 6.322 -7.119 -3.644 1.00 63.38 85 GLY A CA 1
ATOM 628 C C . GLY A 1 85 ? 5.035 -7.365 -2.850 1.00 63.38 85 GLY A C 1
ATOM 629 O O . GLY A 1 85 ? 5.042 -8.206 -1.947 1.00 63.38 85 GLY A O 1
ATOM 630 N N . LEU A 1 86 ? 3.918 -6.732 -3.219 1.00 66.56 86 LEU A N 1
ATOM 631 C CA . LEU A 1 86 ? 2.590 -7.068 -2.717 1.00 66.56 86 LEU A CA 1
ATOM 632 C C . LEU A 1 86 ? 1.964 -8.134 -3.619 1.00 66.56 86 LEU A C 1
ATOM 634 O O . LEU A 1 86 ? 1.442 -7.864 -4.694 1.00 66.56 86 LEU A O 1
ATOM 638 N N . LYS A 1 87 ? 2.017 -9.387 -3.169 1.00 63.88 87 LYS A N 1
ATOM 639 C CA . LYS A 1 87 ? 1.421 -10.506 -3.906 1.00 63.88 87 LYS A CA 1
ATOM 640 C C . LYS A 1 87 ? -0.074 -10.603 -3.613 1.00 63.88 87 LYS A C 1
ATOM 642 O O . LYS A 1 87 ? -0.495 -10.432 -2.470 1.00 63.88 87 LYS A O 1
ATOM 647 N N . ASN A 1 88 ? -0.850 -10.968 -4.634 1.00 75.81 88 ASN A N 1
ATOM 648 C CA . ASN A 1 88 ? -2.297 -11.199 -4.551 1.00 75.81 88 ASN A CA 1
ATOM 649 C C . ASN A 1 88 ? -3.115 -9.955 -4.159 1.00 75.81 88 ASN A C 1
ATOM 651 O O . ASN A 1 88 ? -4.044 -10.049 -3.355 1.00 75.81 88 ASN A O 1
ATOM 655 N N . CYS A 1 89 ? -2.789 -8.792 -4.722 1.00 83.12 89 CYS A N 1
ATOM 656 C CA . CYS A 1 89 ? -3.638 -7.610 -4.607 1.00 83.12 89 CYS A CA 1
ATOM 657 C C . CYS A 1 89 ? -4.930 -7.793 -5.411 1.00 83.12 89 CYS A C 1
ATOM 659 O O . CYS A 1 89 ? -4.877 -8.147 -6.586 1.00 83.12 89 CYS A O 1
ATOM 661 N N . ILE A 1 90 ? -6.086 -7.540 -4.794 1.00 87.31 90 ILE A N 1
ATOM 662 C CA . ILE A 1 90 ? -7.400 -7.634 -5.441 1.00 87.31 90 ILE A CA 1
ATOM 663 C C . ILE A 1 90 ? -8.205 -6.350 -5.271 1.00 87.31 90 ILE A C 1
ATOM 665 O O . ILE A 1 90 ? -8.090 -5.650 -4.266 1.00 87.31 90 ILE A O 1
ATOM 669 N N . VAL A 1 91 ? -9.071 -6.051 -6.235 1.00 87.62 91 VAL A N 1
ATOM 670 C CA . VAL A 1 91 ? -9.983 -4.904 -6.140 1.00 87.62 91 VAL A CA 1
ATOM 671 C C . VAL A 1 91 ? -11.208 -5.262 -5.287 1.00 87.62 91 VAL A C 1
ATOM 673 O O . VAL A 1 91 ? -11.872 -6.274 -5.505 1.00 87.62 91 VAL A O 1
ATOM 676 N N . SER A 1 92 ? -11.537 -4.416 -4.319 1.00 86.62 92 SER A N 1
ATOM 677 C CA . SER A 1 92 ? -12.719 -4.498 -3.461 1.00 86.62 92 SER A CA 1
ATOM 678 C C . SER A 1 92 ? -13.940 -3.819 -4.098 1.00 86.62 92 SER A C 1
ATOM 680 O O . SER A 1 92 ? -13.830 -3.059 -5.060 1.00 86.62 92 SER A O 1
ATOM 682 N N . LYS A 1 93 ? -15.128 -4.057 -3.530 1.00 83.38 93 LYS A N 1
ATOM 683 C CA . LYS A 1 93 ? -16.416 -3.510 -4.007 1.00 83.38 93 LYS A CA 1
ATOM 684 C C . LYS A 1 93 ? -16.462 -1.982 -4.033 1.00 83.38 93 LYS A C 1
ATOM 686 O O . LYS A 1 93 ? -17.184 -1.414 -4.848 1.00 83.38 93 LYS A O 1
ATOM 691 N N . ASP A 1 94 ? -15.669 -1.345 -3.182 1.00 79.25 94 ASP A N 1
ATOM 692 C CA . ASP A 1 94 ? -15.560 0.109 -3.060 1.00 79.25 94 ASP A CA 1
ATOM 693 C C . ASP A 1 94 ? -14.521 0.726 -4.016 1.00 79.25 94 ASP A C 1
ATOM 695 O O . ASP A 1 94 ? -14.201 1.904 -3.897 1.00 79.25 94 ASP A O 1
ATOM 699 N N . GLY A 1 95 ? -13.954 -0.055 -4.947 1.00 78.94 95 GLY A N 1
ATOM 700 C CA . GLY A 1 95 ? -12.899 0.418 -5.852 1.00 78.94 95 GLY A CA 1
ATOM 701 C C . GLY A 1 95 ? -11.546 0.611 -5.162 1.00 78.94 95 GLY A C 1
ATOM 702 O O . GLY A 1 95 ? -10.685 1.319 -5.669 1.00 78.94 95 GLY A O 1
ATOM 703 N N . LYS A 1 96 ? -11.345 -0.005 -3.996 1.00 87.06 96 LYS A N 1
ATOM 704 C CA . LYS A 1 96 ? -10.065 -0.043 -3.274 1.00 87.06 96 LYS A CA 1
ATOM 705 C C . LYS A 1 96 ? -9.273 -1.285 -3.660 1.00 87.06 96 LYS A C 1
ATOM 707 O O . LYS A 1 96 ? -9.878 -2.301 -3.972 1.00 87.06 96 LYS A O 1
ATOM 712 N N . VAL A 1 97 ? -7.951 -1.240 -3.597 1.00 86.88 97 VAL A N 1
ATOM 713 C CA . VAL A 1 97 ? -7.092 -2.417 -3.773 1.00 86.88 97 VAL A CA 1
ATOM 714 C C . VAL A 1 97 ? -6.667 -2.914 -2.404 1.00 86.88 97 VAL A C 1
ATOM 716 O O . VAL A 1 97 ? -6.078 -2.161 -1.629 1.00 86.88 97 VAL A O 1
ATOM 719 N N . VAL A 1 98 ? -6.971 -4.175 -2.113 1.00 87.00 98 VAL A N 1
ATOM 720 C CA . VAL A 1 98 ? -6.615 -4.839 -0.859 1.00 87.00 98 VAL A CA 1
ATOM 721 C C . VAL A 1 98 ? -5.589 -5.938 -1.104 1.00 87.00 98 VAL A C 1
ATOM 723 O O . VAL A 1 98 ? -5.613 -6.591 -2.147 1.00 87.00 98 VAL A O 1
ATOM 726 N N . ASN A 1 99 ? -4.673 -6.136 -0.161 1.00 84.75 99 ASN A N 1
ATOM 727 C CA . ASN A 1 99 ? -3.711 -7.239 -0.197 1.00 84.75 99 ASN A CA 1
ATOM 728 C C . ASN A 1 99 ? -4.304 -8.522 0.435 1.00 84.75 99 ASN A C 1
ATOM 730 O O . ASN A 1 99 ? -5.438 -8.539 0.918 1.00 84.75 99 ASN A O 1
ATOM 734 N N . GLN A 1 100 ? -3.518 -9.603 0.486 1.00 78.31 100 GLN A N 1
ATOM 735 C CA . GLN A 1 100 ? -3.921 -10.857 1.143 1.00 78.31 100 GLN A CA 1
ATOM 736 C C . GLN A 1 100 ? -4.174 -10.712 2.660 1.00 78.31 100 GLN A C 1
ATOM 738 O O . GLN A 1 100 ? -4.909 -11.514 3.233 1.00 78.31 100 GLN A O 1
ATOM 743 N N . ALA A 1 101 ? -3.574 -9.716 3.316 1.00 75.75 101 ALA A N 1
ATOM 744 C CA . ALA A 1 101 ? -3.790 -9.418 4.732 1.00 75.75 101 ALA A CA 1
ATOM 745 C C . ALA A 1 101 ? -5.095 -8.634 4.988 1.00 75.75 101 ALA A C 1
ATOM 747 O O . ALA A 1 101 ? -5.483 -8.456 6.139 1.00 75.75 101 ALA A O 1
ATOM 748 N N . GLY A 1 102 ? -5.801 -8.211 3.931 1.00 75.06 102 GLY A N 1
ATOM 749 C CA . GLY A 1 102 ? -7.017 -7.401 4.026 1.00 75.06 102 GLY A CA 1
ATOM 750 C C . GLY A 1 102 ? -6.750 -5.903 4.185 1.00 75.06 102 GLY A C 1
ATOM 751 O O . GLY A 1 102 ? -7.684 -5.138 4.415 1.00 75.06 102 GLY A O 1
ATOM 752 N N . GLU A 1 103 ? -5.500 -5.470 4.040 1.00 79.31 103 GLU A N 1
ATOM 753 C CA . GLU A 1 103 ? -5.104 -4.069 4.151 1.00 79.31 103 GLU A CA 1
ATOM 754 C C . GLU A 1 103 ? -5.327 -3.347 2.823 1.00 79.31 103 GLU A C 1
ATOM 756 O O . GLU A 1 103 ? -5.025 -3.881 1.751 1.00 79.31 103 GLU A O 1
ATOM 761 N N . THR A 1 104 ? -5.838 -2.115 2.888 1.00 84.12 104 THR A N 1
ATOM 762 C CA . THR A 1 104 ? -6.009 -1.269 1.700 1.00 84.12 104 THR A CA 1
ATOM 763 C C . THR A 1 104 ? -4.671 -0.653 1.316 1.00 84.12 104 THR A C 1
ATOM 765 O O . THR A 1 104 ? -4.166 0.233 1.998 1.00 84.12 104 THR A O 1
ATOM 768 N N . VAL A 1 105 ? -4.123 -1.127 0.203 1.00 79.88 105 VAL A N 1
ATOM 769 C CA . VAL A 1 105 ? -2.812 -0.737 -0.337 1.00 79.88 105 VAL A CA 1
ATOM 770 C C . VAL A 1 105 ? -2.929 0.136 -1.589 1.00 79.88 105 VAL A C 1
ATOM 772 O O . VAL A 1 105 ? -1.934 0.664 -2.088 1.00 79.88 105 VAL A O 1
ATOM 775 N N . GLY A 1 106 ? -4.142 0.288 -2.125 1.00 84.00 106 GLY A N 1
ATOM 776 C CA . GLY A 1 106 ? -4.380 1.074 -3.326 1.00 84.00 106 GLY A CA 1
ATOM 777 C C . GLY A 1 106 ? -5.813 1.530 -3.529 1.00 84.00 106 GLY A C 1
ATOM 778 O O . GLY A 1 106 ? -6.737 1.138 -2.813 1.00 84.00 106 GLY A O 1
ATOM 779 N N . ARG A 1 107 ? -6.002 2.331 -4.576 1.00 86.25 107 ARG A N 1
ATOM 780 C CA . ARG A 1 107 ? -7.317 2.705 -5.101 1.00 86.25 107 ARG A CA 1
ATOM 781 C C . ARG A 1 107 ? -7.349 2.577 -6.615 1.00 86.25 107 ARG A C 1
ATOM 783 O O . ARG A 1 107 ? -6.367 2.861 -7.296 1.00 86.25 107 ARG A O 1
ATOM 790 N N . LEU A 1 108 ? -8.493 2.168 -7.137 1.00 86.38 108 LEU A N 1
ATOM 791 C CA . LEU A 1 108 ? -8.765 2.123 -8.561 1.00 86.38 108 LEU A CA 1
ATOM 792 C C . LEU A 1 108 ? -8.919 3.552 -9.090 1.00 86.38 108 LEU A C 1
ATOM 794 O O . LEU A 1 108 ? -9.730 4.325 -8.583 1.00 86.38 108 LEU A O 1
ATOM 798 N N . VAL A 1 109 ? -8.143 3.889 -10.116 1.00 81.75 109 VAL A N 1
ATOM 799 C CA . VAL A 1 109 ? -8.184 5.196 -10.791 1.00 81.75 109 VAL A CA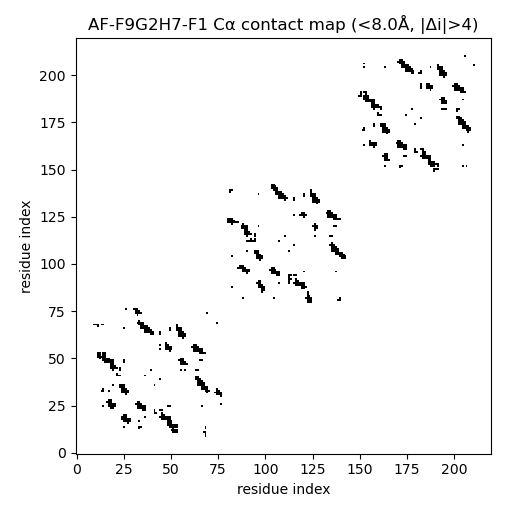 1
ATOM 800 C C . VAL A 1 109 ? -8.908 5.136 -12.123 1.00 81.75 109 VAL A C 1
ATOM 802 O O . VAL A 1 109 ? -9.509 6.119 -12.546 1.00 81.75 109 VAL A O 1
ATOM 805 N N . ILE A 1 110 ? -8.836 3.988 -12.798 1.00 80.25 110 ILE A N 1
ATOM 806 C CA . ILE A 1 110 ? -9.378 3.786 -14.139 1.00 80.25 110 ILE A CA 1
ATOM 807 C C . ILE A 1 110 ? -10.076 2.430 -14.172 1.00 80.25 110 ILE A C 1
ATOM 809 O O . ILE A 1 110 ? -9.517 1.429 -13.727 1.00 80.25 110 ILE A O 1
ATOM 813 N N . GLY A 1 111 ? -11.276 2.407 -14.749 1.00 78.12 111 GLY A N 1
ATOM 814 C CA . GLY A 1 111 ? -12.097 1.211 -14.910 1.00 78.12 111 GLY A CA 1
ATOM 815 C C . GLY A 1 111 ? -13.304 1.178 -13.973 1.00 78.12 111 GLY A C 1
ATOM 816 O O . GLY A 1 111 ? -13.396 1.919 -12.994 1.00 78.12 111 GLY A O 1
ATOM 817 N N . ASP A 1 112 ? -14.263 0.314 -14.293 1.00 82.00 112 ASP A N 1
ATOM 818 C CA . ASP A 1 112 ? -15.490 0.163 -13.518 1.00 82.00 112 ASP A CA 1
ATOM 819 C C . ASP A 1 112 ? -15.238 -0.667 -12.258 1.00 82.00 112 ASP A C 1
ATOM 821 O O . ASP A 1 112 ? -15.112 -1.890 -12.324 1.00 82.00 112 ASP A O 1
ATOM 825 N N . ALA A 1 113 ? -15.248 -0.020 -11.087 1.00 77.25 113 ALA A N 1
ATOM 826 C CA . ALA A 1 113 ? -15.031 -0.685 -9.800 1.00 77.25 113 ALA A CA 1
ATOM 827 C C . ALA A 1 113 ? -15.898 -1.941 -9.629 1.00 77.25 113 ALA A C 1
ATOM 829 O O . ALA A 1 113 ? -15.392 -2.971 -9.206 1.00 77.25 113 ALA A O 1
ATOM 830 N N . LYS A 1 114 ? -17.173 -1.890 -10.043 1.00 80.12 114 LYS A N 1
ATOM 831 C CA . LYS A 1 114 ? -18.111 -3.025 -9.973 1.00 80.12 114 LYS A CA 1
ATOM 832 C C . LYS A 1 114 ? -17.750 -4.193 -10.893 1.00 80.12 114 LYS A C 1
ATOM 834 O O . LYS A 1 114 ? -18.040 -5.332 -10.541 1.00 80.12 114 LYS A O 1
ATOM 839 N N . ALA A 1 115 ? -17.161 -3.919 -12.054 1.00 81.88 115 ALA A N 1
ATOM 840 C CA . ALA A 1 115 ? -16.746 -4.943 -13.012 1.00 81.88 115 ALA A CA 1
ATOM 841 C C . ALA A 1 115 ? -15.379 -5.546 -12.652 1.00 81.88 115 ALA A C 1
ATOM 843 O O . ALA A 1 115 ? -15.089 -6.689 -13.002 1.00 81.88 115 ALA A O 1
ATOM 844 N N . LEU A 1 116 ? -14.555 -4.774 -11.939 1.00 82.12 116 LEU A N 1
ATOM 845 C CA . LEU A 1 116 ? -13.198 -5.145 -11.557 1.00 82.12 116 LEU A CA 1
ATOM 846 C C . LEU A 1 116 ? -13.105 -5.758 -10.156 1.00 82.12 116 LEU A C 1
ATOM 848 O O . LEU A 1 116 ? -12.040 -6.252 -9.802 1.00 82.12 116 LEU A O 1
ATOM 852 N N . VAL A 1 117 ? -14.191 -5.793 -9.373 1.00 85.62 117 VAL A N 1
ATOM 853 C CA . VAL A 1 117 ? -14.207 -6.445 -8.050 1.00 85.62 117 VAL A CA 1
ATOM 854 C C . VAL A 1 117 ? -13.708 -7.886 -8.143 1.00 85.62 117 VAL A C 1
ATOM 856 O O . VAL A 1 117 ? -14.209 -8.684 -8.933 1.00 85.62 117 VAL A O 1
ATOM 859 N N . GLY A 1 118 ? -12.746 -8.234 -7.292 1.00 83.19 118 GLY A N 1
ATOM 860 C CA . GLY A 1 118 ? -12.137 -9.558 -7.232 1.00 83.19 118 GLY A CA 1
ATOM 861 C C . GLY A 1 118 ? -11.110 -9.826 -8.333 1.00 83.19 118 GLY A C 1
ATOM 862 O O . GLY A 1 118 ? -10.546 -10.918 -8.363 1.00 83.19 118 GLY A O 1
ATOM 863 N N . ARG A 1 119 ? -10.840 -8.861 -9.223 1.00 85.56 119 ARG A N 1
ATOM 864 C CA . ARG A 1 119 ? -9.729 -8.957 -10.175 1.00 85.56 119 ARG A CA 1
ATOM 865 C C . ARG A 1 119 ? -8.407 -8.702 -9.474 1.00 85.56 119 ARG A C 1
ATOM 867 O O . ARG A 1 119 ? -8.329 -7.859 -8.580 1.00 85.56 119 ARG A O 1
ATOM 874 N N . ALA A 1 120 ? -7.394 -9.441 -9.914 1.00 84.12 120 ALA A N 1
ATOM 875 C CA . ALA A 1 120 ? -6.026 -9.244 -9.481 1.00 84.12 120 ALA A CA 1
ATOM 876 C C . ALA A 1 120 ? -5.453 -7.969 -10.111 1.00 84.12 120 ALA A C 1
ATOM 878 O O . ALA A 1 120 ? -5.703 -7.687 -11.284 1.00 84.12 120 ALA A O 1
ATOM 879 N N . VAL A 1 121 ? -4.706 -7.226 -9.306 1.00 85.25 121 VAL A N 1
ATOM 880 C CA . VAL A 1 121 ? -3.904 -6.078 -9.721 1.00 85.25 121 VAL A CA 1
ATOM 881 C C . VAL A 1 121 ? -2.463 -6.562 -9.836 1.00 85.25 121 VAL A C 1
ATOM 883 O O . VAL A 1 121 ? -1.987 -7.257 -8.934 1.00 85.25 121 VAL A O 1
ATOM 886 N N . ASP A 1 122 ? -1.798 -6.250 -10.942 1.00 82.00 122 ASP A N 1
ATOM 887 C CA . ASP A 1 122 ? -0.383 -6.576 -11.120 1.00 82.00 122 ASP A CA 1
ATOM 888 C C . ASP A 1 122 ? 0.547 -5.606 -10.367 1.00 82.00 122 ASP A C 1
ATOM 890 O O . ASP A 1 122 ? 0.102 -4.653 -9.719 1.00 82.00 122 ASP A O 1
ATOM 894 N N . ASP A 1 123 ? 1.855 -5.874 -10.419 1.00 77.31 123 ASP A N 1
ATOM 895 C CA . ASP A 1 123 ? 2.874 -5.074 -9.735 1.00 77.31 123 ASP A CA 1
ATOM 896 C C . ASP A 1 123 ? 2.840 -3.592 -10.169 1.00 77.31 123 ASP A C 1
ATOM 898 O O . ASP A 1 123 ? 3.061 -2.695 -9.345 1.00 77.31 123 ASP A O 1
ATOM 902 N N . ASP A 1 124 ? 2.504 -3.328 -11.435 1.00 71.94 124 ASP A N 1
ATOM 903 C CA . ASP A 1 124 ? 2.422 -2.000 -12.051 1.00 71.94 124 ASP A CA 1
ATOM 904 C C . ASP A 1 124 ? 1.092 -1.277 -11.781 1.00 71.94 124 ASP A C 1
ATOM 906 O O . ASP A 1 124 ? 0.945 -0.084 -12.078 1.00 71.94 124 ASP A O 1
ATOM 910 N N . GLY A 1 125 ? 0.146 -1.958 -11.136 1.00 76.44 125 GLY A N 1
ATOM 911 C CA . GLY A 1 125 ? -1.170 -1.424 -10.831 1.00 76.44 125 GLY A CA 1
ATOM 912 C C . GLY A 1 125 ? -2.174 -1.605 -11.965 1.00 76.44 125 GLY A C 1
ATOM 913 O O . GLY A 1 125 ? -3.234 -0.992 -11.923 1.00 76.44 125 GLY A O 1
ATOM 914 N N . GLU A 1 126 ? -1.888 -2.396 -12.989 1.00 84.88 126 GLU A N 1
ATOM 915 C CA . GLU A 1 126 ? -2.809 -2.675 -14.083 1.00 84.88 126 GLU A CA 1
ATOM 916 C C . GLU A 1 126 ? -3.676 -3.901 -13.774 1.00 84.88 126 GLU A C 1
ATOM 918 O O . GLU A 1 126 ? -3.329 -4.811 -13.018 1.00 84.88 126 GLU A O 1
ATOM 923 N N . ILE A 1 127 ? -4.894 -3.878 -14.309 1.00 86.19 127 ILE A N 1
ATOM 924 C CA . ILE A 1 127 ? -5.871 -4.945 -14.139 1.00 86.19 127 ILE A CA 1
ATOM 925 C C . ILE A 1 127 ? -6.169 -5.481 -15.520 1.00 86.19 127 ILE A C 1
ATOM 927 O O . ILE A 1 127 ? -6.776 -4.791 -16.343 1.00 86.19 127 ILE A O 1
ATOM 931 N N . VAL A 1 128 ? -5.750 -6.716 -15.761 1.00 83.69 128 VAL A N 1
ATOM 932 C CA . VAL A 1 128 ? -5.922 -7.385 -17.048 1.00 83.69 128 VAL A CA 1
ATOM 933 C C . VAL A 1 128 ? -7.079 -8.379 -17.016 1.00 83.69 128 VAL A C 1
ATOM 935 O O . VAL A 1 128 ? -7.345 -9.054 -16.015 1.00 83.69 128 VAL A O 1
ATOM 938 N N . ASP A 1 129 ? -7.798 -8.472 -18.131 1.00 83.38 129 ASP A N 1
ATOM 939 C CA . ASP A 1 129 ? -8.774 -9.537 -18.339 1.00 83.38 129 ASP A CA 1
ATOM 940 C C . ASP A 1 129 ? -8.090 -10.863 -18.725 1.00 83.38 129 ASP A C 1
ATOM 942 O O . ASP A 1 129 ? -6.903 -10.898 -19.040 1.00 83.38 129 ASP A O 1
ATOM 946 N N . SER A 1 130 ? -8.843 -11.966 -18.787 1.00 77.50 130 SER A N 1
ATOM 947 C CA . SER A 1 130 ? -8.344 -13.273 -19.252 1.00 77.50 130 SER A CA 1
ATOM 948 C C . SER A 1 130 ? -7.755 -13.245 -20.668 1.00 77.50 130 SER A C 1
ATOM 950 O O . SER A 1 130 ? -6.985 -14.129 -21.028 1.00 77.50 130 SER A O 1
ATOM 952 N N . ASN A 1 131 ? -8.105 -12.230 -21.460 1.00 76.44 131 ASN A N 1
ATOM 953 C CA . ASN A 1 131 ? -7.583 -11.998 -22.805 1.00 76.44 131 ASN A CA 1
ATOM 954 C C . ASN A 1 131 ? -6.291 -11.155 -22.832 1.00 76.44 131 ASN A C 1
ATOM 956 O O . ASN A 1 131 ? -5.787 -10.866 -23.911 1.00 76.44 131 ASN A O 1
ATOM 960 N N . GLY A 1 132 ? -5.776 -10.722 -21.674 1.00 72.44 132 GLY A N 1
ATOM 961 C CA . GLY A 1 132 ? -4.584 -9.871 -21.567 1.00 72.44 132 GLY A CA 1
ATOM 962 C C . GLY A 1 132 ? -4.829 -8.381 -21.831 1.00 72.44 132 GLY A C 1
ATOM 963 O O . GLY A 1 132 ? -3.883 -7.603 -21.862 1.00 72.44 132 GLY A O 1
ATOM 964 N N . ASN A 1 133 ? -6.084 -7.960 -22.006 1.00 78.38 133 ASN A N 1
ATOM 965 C CA . ASN A 1 133 ? -6.427 -6.550 -22.194 1.00 78.38 133 ASN A CA 1
ATOM 966 C C . ASN A 1 133 ? -6.463 -5.821 -20.851 1.00 78.38 133 ASN A C 1
ATOM 968 O O . ASN A 1 133 ? -7.120 -6.297 -19.922 1.00 78.38 133 ASN A O 1
ATOM 972 N N . VAL A 1 134 ? -5.837 -4.645 -20.776 1.00 83.69 134 VAL A N 1
ATOM 973 C CA . VAL A 1 134 ? -5.915 -3.763 -19.605 1.00 83.69 134 VAL A CA 1
ATOM 974 C C . VAL A 1 134 ? -7.323 -3.174 -19.519 1.00 83.69 134 VAL A C 1
ATOM 976 O O . VAL A 1 134 ? -7.732 -2.360 -20.345 1.00 83.69 134 VAL A O 1
ATOM 979 N N . ILE A 1 135 ? -8.079 -3.613 -18.518 1.00 82.44 135 ILE A N 1
ATOM 980 C CA . ILE A 1 135 ? -9.458 -3.190 -18.243 1.00 82.44 135 ILE A CA 1
ATOM 981 C C . ILE A 1 135 ? -9.550 -2.231 -17.051 1.00 82.44 135 ILE A C 1
ATOM 983 O O . ILE A 1 135 ? -10.615 -1.670 -16.794 1.00 82.44 135 ILE A O 1
ATOM 987 N N . GLY A 1 136 ? -8.446 -2.015 -16.334 1.00 83.00 136 GLY A N 1
ATOM 988 C CA . GLY A 1 136 ? -8.385 -1.041 -15.256 1.00 83.00 136 GLY A CA 1
ATOM 989 C C . GLY A 1 136 ? -6.969 -0.716 -14.811 1.00 83.00 136 GLY A C 1
ATOM 990 O O . GLY A 1 136 ? -6.014 -1.402 -15.168 1.00 83.00 136 GLY A O 1
ATOM 991 N N . LYS A 1 137 ? -6.858 0.348 -14.018 1.00 84.00 137 LYS A N 1
ATOM 992 C CA . LYS A 1 137 ? -5.608 0.791 -13.405 1.00 84.00 137 LYS A CA 1
ATOM 993 C C . LYS A 1 137 ? -5.857 1.249 -11.977 1.00 84.00 137 LYS A C 1
ATOM 995 O O . LYS A 1 137 ? -6.854 1.919 -11.699 1.00 84.00 137 LYS A O 1
ATOM 1000 N N . ALA A 1 138 ? -4.938 0.917 -11.093 1.00 84.50 138 ALA A N 1
ATOM 1001 C CA . ALA A 1 138 ? -4.915 1.265 -9.693 1.00 84.50 138 ALA A CA 1
ATOM 1002 C C . ALA A 1 138 ? -3.624 2.012 -9.350 1.00 84.50 138 ALA A C 1
ATOM 1004 O O . ALA A 1 138 ? -2.564 1.766 -9.921 1.00 84.50 138 ALA A O 1
ATOM 1005 N N . GLU A 1 139 ? -3.724 2.936 -8.403 1.00 83.25 139 GLU A N 1
ATOM 1006 C CA . GLU A 1 139 ? -2.582 3.631 -7.817 1.00 83.25 139 GLU A CA 1
ATOM 1007 C C . GLU A 1 139 ? -2.390 3.202 -6.358 1.00 83.25 139 GLU A C 1
ATOM 1009 O O . GLU A 1 139 ? -3.353 2.827 -5.678 1.00 83.25 139 GLU A O 1
ATOM 1014 N N . ARG A 1 140 ? -1.146 3.285 -5.871 1.00 79.12 140 ARG A N 1
ATOM 1015 C CA . ARG A 1 140 ? -0.824 3.113 -4.451 1.00 79.12 140 ARG A CA 1
ATOM 1016 C C . ARG A 1 140 ? -1.541 4.192 -3.645 1.00 79.12 140 ARG A C 1
ATOM 1018 O O . ARG A 1 140 ? -1.345 5.382 -3.870 1.00 79.12 140 ARG A O 1
ATOM 1025 N N . TRP A 1 141 ? -2.336 3.759 -2.683 1.00 75.44 141 TRP A N 1
ATOM 1026 C CA . TRP A 1 141 ? -3.066 4.619 -1.770 1.00 75.44 141 TRP A CA 1
ATOM 1027 C C . TRP A 1 141 ? -3.290 3.850 -0.479 1.00 75.44 141 TRP A C 1
ATOM 1029 O O . TRP A 1 141 ? -3.991 2.840 -0.469 1.00 75.44 141 TRP A O 1
ATOM 1039 N N . GLU A 1 142 ? -2.706 4.339 0.604 1.00 61.31 142 GLU A N 1
ATOM 1040 C CA . GLU A 1 142 ? -2.940 3.808 1.940 1.00 61.31 142 GLU A CA 1
ATOM 1041 C C . GLU A 1 142 ? -4.042 4.652 2.579 1.00 61.31 142 GLU A C 1
ATOM 1043 O O . GLU A 1 142 ? -3.962 5.882 2.641 1.00 61.31 142 GLU A O 1
ATOM 1048 N N . GLU A 1 143 ? -5.135 4.001 2.976 1.00 58.38 143 GLU A N 1
ATOM 1049 C CA . GLU A 1 143 ? -6.144 4.671 3.788 1.00 58.38 143 GLU A CA 1
ATOM 1050 C C . GLU A 1 143 ? -5.503 4.957 5.151 1.00 58.38 143 GLU A C 1
ATOM 1052 O O . GLU A 1 143 ? -4.965 4.021 5.743 1.00 58.38 143 GLU A O 1
ATOM 1057 N N . PRO A 1 144 ? -5.502 6.211 5.648 1.00 54.19 144 PRO A N 1
ATOM 1058 C CA . PRO A 1 144 ? -5.006 6.474 6.989 1.00 54.19 144 PRO A CA 1
ATOM 1059 C C . PRO A 1 144 ? -5.810 5.597 7.942 1.00 54.19 144 PRO A C 1
ATOM 1061 O O . PRO A 1 144 ? -7.044 5.688 7.960 1.00 54.19 144 PRO A O 1
ATOM 1064 N N . GLU A 1 145 ? -5.121 4.714 8.670 1.00 50.34 145 GLU A N 1
ATOM 1065 C CA . GLU A 1 145 ? -5.742 3.899 9.704 1.00 50.34 145 GLU A CA 1
ATOM 1066 C C . GLU A 1 145 ? -6.592 4.834 10.556 1.00 50.34 145 GLU A C 1
ATOM 1068 O O . GLU A 1 145 ? -6.103 5.817 11.120 1.00 50.34 145 GLU A O 1
ATOM 1073 N N . LYS A 1 146 ? -7.902 4.574 10.600 1.00 49.34 146 LYS A N 1
ATOM 1074 C CA . LYS A 1 146 ? -8.734 5.173 11.631 1.00 49.34 146 LYS A CA 1
ATOM 1075 C C . LYS A 1 146 ? -8.129 4.685 12.933 1.00 49.34 146 LYS A C 1
ATOM 1077 O O . LYS A 1 146 ? -8.319 3.518 13.265 1.00 49.34 146 LYS A O 1
ATOM 1082 N N . GLU A 1 147 ? -7.396 5.564 13.616 1.00 44.53 147 GLU A N 1
ATOM 1083 C CA . GLU A 1 147 ? -7.066 5.423 15.028 1.00 44.53 147 GLU A CA 1
ATOM 1084 C C . GLU A 1 147 ? -8.323 4.878 15.693 1.00 44.53 147 GLU A C 1
ATOM 1086 O O . GLU A 1 147 ? -9.357 5.556 15.759 1.00 44.53 147 GLU A O 1
ATOM 1091 N N . GLN A 1 148 ? -8.272 3.603 16.079 1.00 44.69 148 GLN A N 1
ATOM 1092 C CA . GLN A 1 148 ? -9.259 3.049 16.977 1.00 44.69 148 GLN A CA 1
ATOM 1093 C C . GLN A 1 148 ? -9.172 3.967 18.183 1.00 44.69 148 GLN A C 1
ATOM 1095 O O . GLN A 1 148 ? -8.140 4.002 18.854 1.00 44.69 148 GLN A O 1
ATOM 1100 N N . LYS A 1 149 ? -10.187 4.818 18.364 1.00 46.34 149 LYS A N 1
ATOM 1101 C CA . LYS A 1 149 ? -10.302 5.696 19.521 1.00 46.34 149 LYS A CA 1
ATOM 1102 C C . LYS A 1 149 ? -10.420 4.775 20.721 1.00 46.34 149 LYS A C 1
ATOM 1104 O O . LYS A 1 149 ? -11.522 4.418 21.117 1.00 46.34 149 LYS A O 1
ATOM 1109 N N . HIS A 1 150 ? -9.281 4.339 21.240 1.00 53.38 150 HIS A N 1
ATOM 1110 C CA . HIS A 1 150 ? -9.220 3.556 22.447 1.00 53.38 150 HIS A CA 1
ATOM 1111 C C . HIS A 1 150 ? -9.819 4.451 23.519 1.00 53.38 150 HIS A C 1
ATOM 1113 O O . HIS A 1 150 ? -9.272 5.512 23.829 1.00 53.38 150 HIS A O 1
ATOM 1119 N N . ASN A 1 151 ? -10.989 4.074 24.021 1.00 63.91 151 ASN A N 1
ATOM 1120 C CA . ASN A 1 151 ? -11.616 4.804 25.100 1.00 63.91 151 ASN A CA 1
ATOM 1121 C C . ASN A 1 151 ? -10.622 4.773 26.276 1.00 63.91 151 ASN A C 1
ATOM 1123 O O . ASN A 1 151 ? -10.249 3.686 26.722 1.00 63.91 151 ASN A O 1
ATOM 1127 N N . PRO A 1 152 ? -10.110 5.914 26.774 1.00 69.69 152 PRO A N 1
ATOM 1128 C CA . PRO A 1 152 ? -9.138 5.918 27.874 1.00 69.69 152 PRO A CA 1
ATOM 1129 C C . PRO A 1 152 ? -9.752 5.405 29.192 1.00 69.69 152 PRO A C 1
ATOM 1131 O O . PRO A 1 152 ? -9.038 5.190 30.175 1.00 69.69 152 PRO A O 1
ATOM 1134 N N . LEU A 1 153 ? -11.075 5.201 29.207 1.00 76.31 153 LEU A N 1
ATOM 1135 C CA . LEU A 1 153 ? -11.827 4.552 30.273 1.00 76.31 153 LEU A CA 1
ATOM 1136 C C . LEU A 1 153 ? -11.734 3.019 30.231 1.00 76.31 153 LEU A C 1
ATOM 1138 O O . LEU A 1 153 ? -11.96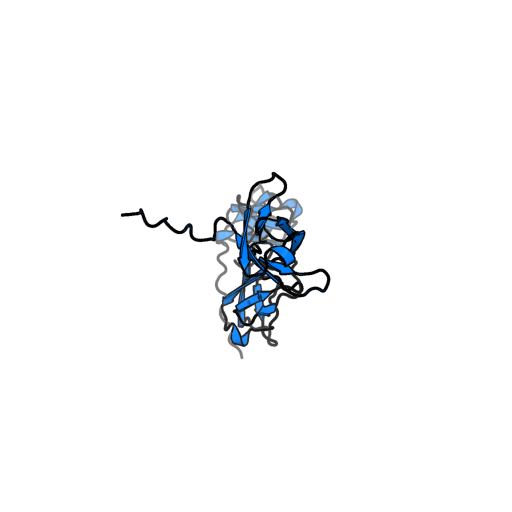9 2.392 31.262 1.00 76.31 153 LEU A O 1
ATOM 1142 N N . ALA A 1 154 ? -11.372 2.416 29.096 1.00 79.12 154 ALA A N 1
ATOM 1143 C CA . ALA A 1 154 ? -11.307 0.966 28.944 1.00 79.12 154 ALA A CA 1
ATOM 1144 C C . ALA A 1 154 ? -10.273 0.347 29.901 1.00 79.12 154 ALA A C 1
ATOM 1146 O O . ALA A 1 154 ? -9.151 0.840 30.049 1.00 79.12 154 ALA A O 1
ATOM 1147 N N . GLY A 1 155 ? -10.669 -0.713 30.605 1.00 80.00 155 GLY A N 1
ATOM 1148 C CA . GLY A 1 155 ? -9.876 -1.375 31.644 1.00 80.00 155 GLY A CA 1
ATOM 1149 C C . GLY A 1 155 ? -9.759 -0.592 32.959 1.00 80.00 155 GLY A C 1
ATOM 1150 O O . GLY A 1 155 ? -9.109 -1.053 33.903 1.00 80.00 155 GLY A O 1
ATOM 1151 N N . ARG A 1 156 ? -10.373 0.595 33.067 1.00 86.00 156 ARG A N 1
ATOM 1152 C CA . ARG A 1 156 ? -10.432 1.362 34.319 1.00 86.00 156 ARG A CA 1
ATOM 1153 C C . ARG A 1 156 ? -11.567 0.860 35.203 1.00 86.00 156 ARG A C 1
ATOM 1155 O O . ARG A 1 156 ? -12.397 0.048 34.800 1.00 86.00 156 ARG A O 1
ATOM 1162 N N . ARG A 1 157 ? -11.593 1.346 36.447 1.00 87.00 157 ARG A N 1
ATOM 1163 C CA . ARG A 1 157 ? -12.617 0.983 37.429 1.00 87.00 157 ARG A CA 1
ATOM 1164 C C . ARG A 1 157 ? -13.352 2.198 37.952 1.00 87.00 157 ARG A C 1
ATOM 1166 O O . ARG A 1 157 ? -12.748 3.235 38.222 1.00 87.00 157 ARG A O 1
ATOM 1173 N N . VAL A 1 158 ? -14.650 2.023 38.156 1.00 88.44 158 VAL A N 1
ATOM 1174 C CA . VAL A 1 158 ? -15.509 3.032 38.777 1.00 88.44 158 VAL A CA 1
ATOM 1175 C C . VAL A 1 158 ? -15.251 3.056 40.285 1.00 88.44 158 VAL A C 1
ATOM 1177 O O . VAL A 1 158 ? -15.185 2.011 40.935 1.00 88.44 158 VAL A O 1
ATOM 1180 N N . ASN A 1 159 ? -15.094 4.237 40.872 1.00 87.31 159 ASN A N 1
ATOM 1181 C CA . ASN A 1 159 ? -14.925 4.409 42.310 1.00 87.31 159 ASN A CA 1
ATOM 1182 C C . ASN A 1 159 ? -16.286 4.409 43.044 1.00 87.31 159 ASN A C 1
ATOM 1184 O O . ASN A 1 159 ? -17.353 4.332 42.437 1.00 87.31 159 ASN A O 1
ATOM 1188 N N . ARG A 1 160 ? -16.269 4.519 44.378 1.00 84.81 160 ARG A N 1
ATOM 1189 C CA . ARG A 1 160 ? -17.496 4.546 45.204 1.00 84.81 160 ARG A CA 1
ATOM 1190 C C . ARG A 1 160 ? -18.371 5.787 45.016 1.00 84.81 160 ARG A C 1
ATOM 1192 O O . ARG A 1 160 ? -19.448 5.834 45.590 1.00 84.81 160 ARG A O 1
ATOM 1199 N N . GLU A 1 161 ? -17.911 6.778 44.269 1.00 82.69 161 GLU A N 1
ATOM 1200 C CA . GLU A 1 161 ? -18.643 8.003 43.941 1.00 82.69 161 GLU A CA 1
ATOM 1201 C C . GLU A 1 161 ? -19.144 7.994 42.489 1.00 82.69 161 GLU A C 1
ATOM 1203 O O . GLU A 1 161 ? -19.715 8.979 42.027 1.00 82.69 161 GLU A O 1
ATOM 1208 N N . GLY A 1 162 ? -18.952 6.887 41.759 1.00 84.38 162 GLY A N 1
ATOM 1209 C CA . GLY A 1 162 ? -19.329 6.786 40.351 1.00 84.38 162 GLY A CA 1
ATOM 1210 C C . GLY A 1 162 ? -18.329 7.448 39.402 1.00 84.38 162 GLY A C 1
ATOM 1211 O O . GLY A 1 162 ? -18.644 7.635 38.237 1.00 84.38 162 GLY A O 1
ATOM 1212 N N . ASN A 1 163 ? -17.136 7.817 39.863 1.00 89.44 163 ASN A N 1
ATOM 1213 C CA . ASN A 1 163 ? -16.097 8.450 39.053 1.00 89.44 163 ASN A CA 1
ATOM 1214 C C . ASN A 1 163 ? -15.067 7.416 38.580 1.00 89.44 163 ASN A C 1
ATOM 1216 O O . ASN A 1 163 ? -14.715 6.496 39.316 1.00 89.44 163 ASN A O 1
ATOM 1220 N N . VAL A 1 164 ? -14.547 7.589 37.370 1.00 88.75 164 VAL A N 1
ATOM 1221 C CA . VAL A 1 164 ? -13.473 6.771 36.795 1.00 88.75 164 VAL A CA 1
ATOM 1222 C C . VAL A 1 164 ? -12.173 7.549 36.906 1.00 88.75 164 VAL A C 1
ATOM 1224 O O . VAL A 1 164 ? -12.087 8.672 36.409 1.00 88.75 164 VAL A O 1
ATOM 1227 N N . VAL A 1 165 ? -11.181 6.961 37.574 1.00 85.88 165 VAL A N 1
ATOM 1228 C CA . VAL A 1 165 ? -9.872 7.589 37.797 1.00 85.88 165 VAL A CA 1
ATOM 1229 C C . VAL A 1 165 ? -8.781 6.942 36.948 1.00 85.88 165 VAL A C 1
ATOM 1231 O O . VAL A 1 165 ? -8.800 5.729 36.714 1.00 85.88 165 VAL A O 1
ATOM 1234 N N . ASP A 1 166 ? -7.833 7.754 36.485 1.00 85.38 166 ASP A N 1
ATOM 1235 C CA . ASP A 1 166 ? -6.636 7.291 35.787 1.00 85.38 166 ASP A CA 1
ATOM 1236 C C . ASP A 1 166 ? -5.541 6.787 36.763 1.00 85.38 166 ASP A C 1
ATOM 1238 O O . ASP A 1 166 ? -5.793 6.563 37.947 1.00 85.38 166 ASP A O 1
ATOM 1242 N N . ALA A 1 167 ? -4.330 6.523 36.252 1.00 79.19 167 ALA A N 1
ATOM 1243 C CA . ALA A 1 167 ? -3.214 6.003 37.053 1.00 79.19 167 ALA A CA 1
ATOM 1244 C C . ALA A 1 167 ? -2.555 7.095 37.916 1.00 79.19 167 ALA A C 1
ATOM 1246 O O . ALA A 1 167 ? -1.937 6.786 38.933 1.00 79.19 167 ALA A O 1
ATOM 1247 N N . ASP A 1 168 ? -2.726 8.352 37.520 1.00 80.38 168 ASP A N 1
ATOM 1248 C CA . ASP A 1 168 ? -2.241 9.559 38.180 1.00 80.38 168 ASP A CA 1
ATOM 1249 C C . ASP A 1 168 ? -3.252 10.086 39.220 1.00 80.38 168 ASP A C 1
ATOM 1251 O O . ASP A 1 168 ? -2.951 10.997 39.991 1.00 80.38 168 ASP A O 1
ATOM 1255 N N . GLY A 1 169 ? -4.445 9.481 39.285 1.00 77.75 169 GLY A N 1
ATOM 1256 C CA . GLY A 1 169 ? -5.522 9.829 40.207 1.00 77.75 169 GLY A CA 1
ATOM 1257 C C . GLY A 1 169 ? -6.467 10.916 39.690 1.00 77.75 169 GLY A C 1
ATOM 1258 O O . GLY A 1 169 ? -7.296 11.401 40.463 1.00 77.75 169 GLY A O 1
ATOM 1259 N N . ASN A 1 170 ? -6.389 11.297 38.411 1.00 84.12 170 ASN A N 1
ATOM 1260 C CA . ASN A 1 170 ? -7.318 12.267 37.831 1.00 84.12 170 ASN A CA 1
ATOM 1261 C C . ASN A 1 170 ? -8.640 11.598 37.463 1.00 84.12 170 ASN A C 1
ATOM 1263 O O . ASN A 1 170 ? -8.670 10.466 36.981 1.00 84.12 170 ASN A O 1
ATOM 1267 N N . ILE A 1 171 ? -9.746 12.320 37.651 1.00 85.69 171 ILE A N 1
ATOM 1268 C CA . ILE A 1 171 ? -11.068 11.860 37.223 1.00 85.69 171 ILE A CA 1
ATOM 1269 C C . ILE A 1 171 ? -11.190 12.078 35.715 1.00 85.69 171 ILE A C 1
ATOM 1271 O O . ILE A 1 171 ? -11.279 13.215 35.257 1.00 85.69 171 ILE A O 1
ATOM 1275 N N . ILE A 1 172 ? -11.223 10.982 34.964 1.00 85.56 172 ILE A N 1
ATOM 1276 C CA . ILE A 1 172 ? -11.321 10.976 33.499 1.00 85.56 172 ILE A CA 1
ATOM 1277 C C . ILE A 1 172 ? -12.718 10.591 33.004 1.00 85.56 172 ILE A C 1
ATOM 1279 O O . ILE A 1 172 ? -13.070 10.872 31.864 1.00 85.56 172 ILE A O 1
ATOM 1283 N N . GLY A 1 173 ? -13.557 10.001 33.857 1.00 87.31 173 GLY A N 1
ATOM 1284 C CA . GLY A 1 173 ? -14.913 9.596 33.489 1.00 87.31 173 GLY A CA 1
ATOM 1285 C C . GLY A 1 173 ? -15.878 9.615 34.658 1.00 87.31 173 GLY A C 1
ATOM 1286 O O . GLY A 1 173 ? -15.478 9.713 35.820 1.00 87.31 173 GLY A O 1
ATOM 1287 N N . LYS A 1 174 ? -17.167 9.510 34.352 1.00 88.69 174 LYS A N 1
ATOM 1288 C CA . LYS A 1 174 ? -18.232 9.416 35.347 1.00 88.69 174 LYS A CA 1
ATOM 1289 C C . LYS A 1 174 ? -19.333 8.480 34.862 1.00 88.69 174 LYS A C 1
ATOM 1291 O O . LYS A 1 174 ? -19.668 8.451 33.682 1.00 88.69 174 LYS A O 1
ATOM 1296 N N . LEU A 1 175 ? -19.894 7.727 35.798 1.00 89.38 175 LEU A N 1
ATOM 1297 C CA . LEU A 1 175 ? -21.038 6.853 35.605 1.00 89.38 175 LEU A CA 1
ATOM 1298 C C . LEU A 1 175 ? -22.251 7.704 35.228 1.00 89.38 175 LEU A C 1
ATOM 1300 O O . LEU A 1 175 ? -22.716 8.530 36.018 1.00 89.38 175 LEU A O 1
ATOM 1304 N N . THR A 1 176 ? -22.733 7.517 34.005 1.00 85.75 176 THR A N 1
ATOM 1305 C CA . THR A 1 176 ? -23.911 8.198 33.461 1.00 85.75 176 THR A CA 1
ATOM 1306 C C . THR A 1 176 ? -25.152 7.318 33.537 1.00 85.75 176 THR A C 1
ATOM 1308 O O . THR A 1 176 ? -26.267 7.834 33.516 1.00 85.75 176 THR A O 1
ATOM 1311 N N . SER A 1 177 ? -24.995 5.997 33.659 1.00 84.38 177 SER A N 1
ATOM 1312 C CA . SER A 1 177 ? -26.097 5.047 33.840 1.00 84.38 177 SER A CA 1
ATOM 1313 C C . SER A 1 177 ? -25.668 3.829 34.658 1.00 84.38 177 SER A C 1
ATOM 1315 O O . SER A 1 177 ? -24.513 3.420 34.604 1.00 84.38 177 SER A O 1
ATOM 1317 N N . GLY A 1 178 ? -26.606 3.229 35.392 1.00 84.19 178 GLY A N 1
ATOM 1318 C CA . GLY A 1 178 ? -26.368 2.057 36.244 1.00 84.19 178 GLY A CA 1
ATOM 1319 C C . GLY A 1 178 ? -26.405 2.369 37.740 1.00 84.19 178 GLY A C 1
ATOM 1320 O O . GLY A 1 178 ? -26.371 3.527 38.163 1.00 84.19 178 GLY A O 1
ATOM 1321 N N . GLU A 1 179 ? -26.500 1.321 38.557 1.00 85.38 179 GLU A N 1
ATOM 1322 C CA . GLU A 1 179 ? -26.500 1.462 40.013 1.00 85.38 179 GLU A CA 1
ATOM 1323 C C . GLU A 1 179 ? -25.071 1.605 40.542 1.00 85.38 179 GLU A C 1
ATOM 1325 O O . GLU A 1 179 ? -24.204 0.762 40.308 1.00 85.38 179 GLU A O 1
ATOM 1330 N N . LEU A 1 180 ? -24.825 2.681 41.291 1.00 84.06 180 LEU A N 1
ATOM 1331 C CA . LEU A 1 180 ? -23.505 3.044 41.810 1.00 84.06 180 LEU A CA 1
ATOM 1332 C C . LEU A 1 180 ? -22.880 1.934 42.669 1.00 84.06 180 LEU A C 1
ATOM 1334 O O . LEU A 1 180 ? -21.676 1.703 42.605 1.00 84.06 180 LEU A O 1
ATOM 1338 N N . LEU A 1 181 ? -23.702 1.242 43.463 1.00 83.75 181 LEU A N 1
ATOM 1339 C CA . LEU A 1 181 ? -23.253 0.161 44.340 1.00 83.75 181 LEU A CA 1
ATOM 1340 C C . LEU A 1 181 ? -22.789 -1.064 43.546 1.00 83.75 181 LEU A C 1
ATOM 1342 O O . LEU A 1 181 ? -21.805 -1.694 43.933 1.00 83.75 181 LEU A O 1
ATOM 1346 N N . ASP A 1 182 ? -23.465 -1.378 42.443 1.00 85.31 182 ASP A N 1
ATOM 1347 C CA . ASP A 1 182 ? -23.126 -2.517 41.594 1.00 85.31 182 ASP A CA 1
ATOM 1348 C C . ASP A 1 182 ? -21.964 -2.207 40.652 1.00 85.31 182 ASP A C 1
ATOM 1350 O O . ASP A 1 182 ? -21.136 -3.084 40.399 1.00 85.31 182 ASP A O 1
ATOM 1354 N N . CYS A 1 183 ? -21.873 -0.961 40.178 1.00 84.81 183 CYS A N 1
ATOM 1355 C CA . CYS A 1 183 ? -20.822 -0.490 39.277 1.00 84.81 183 CYS A CA 1
ATOM 1356 C C . CYS A 1 183 ? -19.498 -0.195 39.999 1.00 84.81 183 CYS A C 1
ATOM 1358 O O . CYS A 1 183 ? -18.431 -0.300 39.393 1.00 84.81 183 CYS A O 1
ATOM 1360 N N . ALA A 1 184 ? -19.527 0.149 41.291 1.00 87.44 184 ALA A N 1
ATOM 1361 C CA . ALA A 1 184 ? -18.319 0.459 42.051 1.00 87.44 184 ALA A CA 1
ATOM 1362 C C . ALA A 1 184 ? -17.344 -0.733 42.098 1.00 87.44 184 ALA A C 1
ATOM 1364 O O . ALA A 1 184 ? -17.664 -1.843 42.526 1.00 87.44 184 ALA A O 1
ATOM 1365 N N . GLY A 1 185 ? -16.104 -0.482 41.686 1.00 85.12 185 GLY A N 1
ATOM 1366 C CA . GLY A 1 185 ? -15.029 -1.467 41.622 1.00 85.12 185 GLY A CA 1
ATOM 1367 C C . GLY A 1 185 ? -15.123 -2.436 40.442 1.00 85.12 185 GLY A C 1
ATOM 1368 O O . GLY A 1 185 ? -14.330 -3.380 40.396 1.00 85.12 185 GLY A O 1
ATOM 1369 N N . LYS A 1 186 ? -16.067 -2.232 39.516 1.00 89.19 186 LYS A N 1
ATOM 1370 C CA . LYS A 1 186 ? -16.183 -3.004 38.274 1.00 89.19 186 LYS A CA 1
ATOM 1371 C C . LYS A 1 186 ? -15.363 -2.392 37.152 1.00 89.19 186 LYS A C 1
ATOM 1373 O O . LYS A 1 186 ? -14.978 -1.227 37.227 1.00 89.19 186 LYS A O 1
ATOM 1378 N N . GLU A 1 187 ? -15.070 -3.228 36.169 1.00 87.88 187 GLU A N 1
ATOM 1379 C CA . GLU A 1 187 ? -14.250 -2.889 35.014 1.00 87.88 187 GLU A CA 1
ATOM 1380 C C . GLU A 1 187 ? -15.118 -2.327 33.889 1.00 87.88 187 GLU A C 1
ATOM 1382 O O . GLU A 1 187 ? -16.310 -2.637 33.800 1.00 87.88 187 GLU A O 1
ATOM 1387 N N . ILE A 1 188 ? -14.507 -1.458 33.094 1.00 87.69 188 ILE A N 1
ATOM 1388 C CA . ILE A 1 188 ? -15.122 -0.758 31.971 1.00 87.69 188 ILE A CA 1
ATOM 1389 C C . ILE A 1 188 ? -14.531 -1.326 30.681 1.00 87.69 188 ILE A C 1
ATOM 1391 O O . ILE A 1 188 ? -13.322 -1.555 30.621 1.00 87.69 188 ILE A O 1
ATOM 1395 N N . ASP A 1 189 ? -15.352 -1.557 29.666 1.00 86.25 189 ASP A N 1
ATOM 1396 C CA . ASP A 1 189 ? -14.897 -2.029 28.357 1.00 86.25 189 ASP A CA 1
ATOM 1397 C C . ASP A 1 189 ? -14.499 -0.885 27.403 1.00 86.25 189 ASP A C 1
ATOM 1399 O O . ASP A 1 189 ? -14.396 0.284 27.784 1.00 86.25 189 ASP A O 1
ATOM 1403 N N . GLU A 1 190 ? -14.213 -1.237 26.150 1.00 82.81 190 GLU A N 1
ATOM 1404 C CA . GLU A 1 190 ? -13.819 -0.289 25.104 1.00 82.81 190 GLU A CA 1
ATOM 1405 C C . GLU A 1 19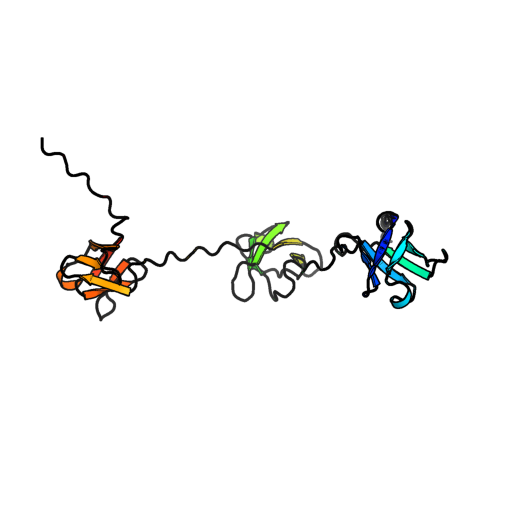0 ? -14.958 0.656 24.690 1.00 82.81 190 GLU A C 1
ATOM 1407 O O . GLU A 1 190 ? -14.695 1.781 24.263 1.00 82.81 190 GLU A O 1
ATOM 1412 N N . ASP A 1 191 ? -16.212 0.254 24.895 1.00 80.00 191 ASP A N 1
ATOM 1413 C CA . ASP A 1 191 ? -17.406 1.035 24.571 1.00 80.00 191 ASP A CA 1
ATOM 1414 C C . ASP A 1 191 ? -17.832 1.971 25.721 1.00 80.00 191 ASP A C 1
ATOM 1416 O O . ASP A 1 191 ? -18.657 2.868 25.533 1.00 80.00 191 ASP A O 1
ATOM 1420 N N . GLY A 1 192 ? -17.217 1.839 26.903 1.00 82.75 192 GLY A N 1
ATOM 1421 C CA . GLY A 1 192 ? -17.578 2.601 28.099 1.00 82.75 192 GLY A CA 1
ATOM 1422 C C . GLY A 1 192 ? -18.669 1.930 28.935 1.00 82.75 192 GLY A C 1
ATOM 1423 O O . GLY A 1 192 ? -19.244 2.563 29.818 1.00 82.75 192 GLY A O 1
ATOM 1424 N N . ASP A 1 193 ? -18.956 0.654 28.707 1.00 88.56 193 ASP A N 1
ATOM 1425 C CA . ASP A 1 193 ? -19.898 -0.125 29.496 1.00 88.56 193 ASP A CA 1
ATOM 1426 C C . ASP A 1 193 ? -19.211 -0.783 30.698 1.00 88.56 193 ASP A C 1
ATOM 1428 O O . ASP A 1 193 ? -18.097 -1.303 30.641 1.00 88.56 193 ASP A O 1
ATOM 1432 N N . VAL A 1 194 ? -19.898 -0.755 31.838 1.00 90.50 194 VAL A N 1
ATOM 1433 C CA . VAL A 1 194 ? -19.458 -1.362 33.094 1.00 90.50 194 VAL A CA 1
ATOM 1434 C C . VAL A 1 194 ? -20.029 -2.765 33.176 1.00 90.50 194 VAL A C 1
ATOM 1436 O O . VAL A 1 194 ? -21.251 -2.933 33.210 1.00 90.50 194 VAL A O 1
ATOM 1439 N N . PHE A 1 195 ? -19.172 -3.776 33.290 1.00 88.81 195 PHE A N 1
ATOM 1440 C CA . PHE A 1 195 ? -19.601 -5.172 33.364 1.00 88.81 195 PHE A CA 1
ATOM 1441 C C . PHE A 1 195 ? -19.269 -5.834 34.705 1.00 88.81 195 PHE A C 1
ATOM 1443 O O . PHE A 1 195 ? -18.298 -5.525 35.399 1.00 88.81 195 PHE A O 1
ATOM 1450 N N . ASN A 1 196 ? -20.113 -6.783 35.106 1.00 87.06 196 ASN A N 1
ATOM 1451 C CA . ASN A 1 196 ? -19.882 -7.599 36.295 1.00 87.06 196 ASN A CA 1
ATOM 1452 C C . ASN A 1 196 ? -18.937 -8.788 35.996 1.00 87.06 196 ASN A C 1
ATOM 1454 O O . ASN A 1 196 ? -18.618 -9.088 34.852 1.00 87.06 196 ASN A O 1
ATOM 1458 N N . GLN A 1 197 ? -18.537 -9.548 37.024 1.00 82.88 197 GLN A N 1
ATOM 1459 C CA . GLN A 1 197 ? -17.689 -10.749 36.857 1.00 82.88 197 GLN A CA 1
ATOM 1460 C C . GLN A 1 197 ? -18.330 -11.872 36.016 1.00 82.88 197 GLN A C 1
ATOM 1462 O O . GLN A 1 197 ? -17.661 -12.844 35.683 1.00 82.88 197 GLN A O 1
ATOM 1467 N N . LYS A 1 198 ? -19.627 -11.769 35.702 1.00 83.12 198 LYS A N 1
ATOM 1468 C CA . LYS A 1 198 ? -20.365 -12.697 34.835 1.00 83.12 198 LYS A CA 1
ATOM 1469 C C . LYS A 1 198 ? -20.449 -12.194 33.384 1.00 83.12 198 LYS A C 1
ATOM 1471 O O . LYS A 1 198 ? -21.126 -12.829 32.583 1.00 83.12 198 LYS A O 1
ATOM 1476 N N . GLY A 1 199 ? -19.805 -11.068 33.058 1.00 80.62 199 GLY A N 1
ATOM 1477 C CA . GLY A 1 199 ? -19.810 -10.463 31.723 1.00 80.62 199 GLY A CA 1
ATOM 1478 C C . GLY A 1 199 ? -21.124 -9.777 31.343 1.00 80.62 199 GLY A C 1
ATOM 1479 O O . GLY A 1 199 ? -21.379 -9.567 30.165 1.00 80.62 199 GLY A O 1
ATOM 1480 N N . SER A 1 200 ? -21.996 -9.465 32.307 1.00 86.62 200 SER A N 1
ATOM 1481 C CA . SER A 1 200 ? -23.220 -8.697 32.038 1.00 86.62 200 SER A CA 1
ATOM 1482 C C . SER A 1 200 ? -22.975 -7.210 32.258 1.00 86.62 200 SER A C 1
ATOM 1484 O O . SER A 1 200 ? -22.433 -6.842 33.304 1.00 86.62 200 SER A O 1
ATOM 1486 N N . VAL A 1 201 ? -23.431 -6.380 31.318 1.00 90.19 201 VAL A N 1
ATOM 1487 C CA . VAL A 1 201 ? -23.432 -4.917 31.441 1.00 90.19 201 VAL A CA 1
ATOM 1488 C C . VAL A 1 201 ? -24.412 -4.499 32.537 1.00 90.19 201 VAL A C 1
ATOM 1490 O O . VAL A 1 201 ? -25.568 -4.921 32.551 1.00 90.19 201 VAL A O 1
ATOM 1493 N N . ILE A 1 202 ? -23.930 -3.702 33.484 1.00 90.31 202 ILE A N 1
ATOM 1494 C CA . ILE A 1 202 ? -24.671 -3.213 34.656 1.00 90.31 202 ILE A CA 1
ATOM 1495 C C . ILE A 1 202 ? -24.681 -1.680 34.754 1.00 90.31 202 ILE A C 1
ATOM 1497 O O . ILE A 1 202 ? -25.375 -1.122 35.604 1.00 90.31 202 ILE A O 1
ATOM 1501 N N . GLY A 1 203 ? -23.926 -0.995 33.897 1.00 88.50 203 GLY A N 1
ATOM 1502 C CA . GLY A 1 203 ? -23.863 0.458 33.849 1.00 88.50 203 GLY A CA 1
ATOM 1503 C C . GLY A 1 203 ? -23.096 0.955 32.634 1.00 88.50 203 GLY A C 1
ATOM 1504 O O . GLY A 1 203 ? -22.515 0.160 31.907 1.00 88.50 203 GLY A O 1
ATOM 1505 N N . HIS A 1 204 ? -23.097 2.267 32.442 1.00 88.56 204 HIS A N 1
ATOM 1506 C CA . HIS A 1 204 ? -22.389 2.958 31.372 1.00 88.56 204 HIS A CA 1
ATOM 1507 C C . HIS A 1 204 ? -21.676 4.177 31.956 1.00 88.56 204 HIS A C 1
ATOM 1509 O O . HIS A 1 204 ? -22.237 4.920 32.774 1.00 88.56 204 HIS A O 1
ATOM 1515 N N . VAL A 1 205 ? -20.427 4.368 31.558 1.00 87.19 205 VAL A N 1
ATOM 1516 C CA . VAL A 1 205 ? -19.591 5.502 31.928 1.00 87.19 205 VAL A CA 1
ATOM 1517 C C . VAL A 1 205 ? -19.291 6.331 30.697 1.00 87.19 205 VAL A C 1
ATOM 1519 O O . VAL A 1 205 ? -19.028 5.823 29.613 1.00 87.19 205 VAL A O 1
ATOM 1522 N N . SER A 1 206 ? -19.282 7.641 30.885 1.00 85.75 206 SER A N 1
ATOM 1523 C CA . SER A 1 206 ? -18.899 8.574 29.836 1.00 85.75 206 SER A CA 1
ATOM 1524 C C . SER A 1 206 ? -17.702 9.390 30.298 1.00 85.75 206 SER A C 1
ATOM 1526 O O . SER A 1 206 ? -17.497 9.616 31.497 1.00 85.75 206 SER A O 1
ATOM 1528 N N . LEU A 1 207 ? -16.894 9.817 29.335 1.00 84.44 207 LEU A N 1
ATOM 1529 C CA . LEU A 1 207 ? -15.754 10.690 29.564 1.00 84.44 207 LEU A CA 1
ATOM 1530 C C . LEU A 1 207 ? -16.206 11.980 30.254 1.00 84.44 207 LEU A C 1
ATOM 1532 O O . LEU A 1 207 ? -17.211 12.578 29.874 1.00 84.44 207 LEU A O 1
ATOM 1536 N N . LEU A 1 208 ? -15.467 12.421 31.275 1.00 80.44 208 LEU A N 1
ATOM 1537 C CA . LEU A 1 208 ? -15.820 13.626 32.035 1.00 80.44 208 LEU A CA 1
ATOM 1538 C C . LEU A 1 208 ? -15.844 14.875 31.131 1.00 80.44 208 LEU A C 1
ATOM 1540 O O . LEU A 1 208 ? -16.584 15.819 31.400 1.00 80.44 208 LEU A O 1
ATOM 1544 N N . GLU A 1 209 ? -15.049 14.864 30.062 1.00 73.44 209 GLU A N 1
ATOM 1545 C CA . GLU A 1 209 ? -15.011 15.887 29.012 1.00 73.44 209 GLU A CA 1
ATOM 1546 C C . GLU A 1 209 ? -16.231 15.873 28.075 1.00 73.44 209 GLU A C 1
ATOM 1548 O O . GLU A 1 209 ? -16.658 16.945 27.645 1.00 73.44 209 GLU A O 1
ATOM 1553 N N . ASP A 1 210 ? -16.829 14.705 27.816 1.00 70.44 210 ASP A N 1
ATOM 1554 C CA . ASP A 1 210 ? -18.006 14.543 26.947 1.00 70.44 210 ASP A CA 1
ATOM 1555 C C . ASP A 1 210 ? -19.332 14.798 27.674 1.00 70.44 210 ASP A C 1
ATOM 1557 O O . ASP A 1 210 ? -20.356 15.059 27.039 1.00 70.44 210 ASP A O 1
ATOM 1561 N N . ILE A 1 211 ? -19.346 14.748 29.011 1.00 67.88 211 ILE A N 1
ATOM 1562 C CA . ILE A 1 211 ? -20.545 15.073 29.786 1.00 67.88 211 ILE A CA 1
ATOM 1563 C C . ILE A 1 211 ? -20.775 16.588 29.687 1.00 67.88 211 ILE A C 1
ATOM 1565 O O . ILE A 1 211 ? -19.962 17.364 30.207 1.00 67.88 211 ILE A O 1
ATOM 1569 N N . PRO A 1 212 ? -21.880 17.052 29.068 1.00 61.72 212 PRO A N 1
ATOM 1570 C CA . PRO A 1 212 ? -22.164 18.474 28.985 1.00 61.72 212 PRO A CA 1
ATOM 1571 C C . PRO A 1 212 ? -22.259 19.029 30.407 1.00 61.72 212 PRO A C 1
ATOM 1573 O O . PRO A 1 212 ? -23.149 18.657 31.171 1.00 61.72 212 PRO A O 1
ATOM 1576 N N . LYS A 1 213 ? -21.326 19.915 30.784 1.00 55.81 213 LYS A N 1
ATOM 1577 C CA . LYS A 1 213 ? -21.401 20.656 32.049 1.00 55.81 213 LYS A CA 1
ATOM 1578 C C . LYS A 1 213 ? -22.698 21.455 32.033 1.00 55.81 213 LYS A C 1
ATOM 1580 O O . LYS A 1 213 ? -22.773 22.494 31.376 1.00 55.81 213 LYS A O 1
ATOM 1585 N N . GLU A 1 214 ? -23.718 20.968 32.735 1.00 51.03 214 GLU A N 1
ATOM 1586 C CA . GLU A 1 214 ? -24.934 21.733 32.965 1.00 51.03 214 GLU A CA 1
ATOM 1587 C C . GLU A 1 214 ? -24.523 23.065 33.600 1.00 51.03 214 GLU A C 1
ATOM 1589 O O . GLU A 1 214 ? -23.969 23.116 34.702 1.00 51.03 214 GLU A O 1
ATOM 1594 N N . LYS A 1 215 ? -24.744 24.157 32.858 1.00 44.81 215 LYS A N 1
ATOM 1595 C CA . LYS A 1 215 ? -24.757 25.504 33.418 1.00 44.81 215 LYS A CA 1
ATOM 1596 C C . LYS A 1 215 ? -25.768 25.466 34.550 1.00 44.81 215 LYS A C 1
ATOM 1598 O O . LYS A 1 215 ? -26.963 25.340 34.295 1.00 44.81 215 LYS A O 1
ATOM 1603 N N . SER A 1 216 ? -25.286 25.580 35.779 1.00 38.50 216 SER A N 1
ATOM 1604 C CA . SER A 1 216 ? -26.125 25.848 36.934 1.00 38.50 216 SER A CA 1
ATOM 1605 C C . SER A 1 216 ? -27.082 26.990 36.570 1.00 38.50 216 SER A C 1
ATOM 1607 O O . SER A 1 216 ? -26.603 28.051 36.148 1.00 38.50 216 SER A O 1
ATOM 1609 N N . PRO A 1 217 ? -28.416 26.814 36.666 1.00 47.41 217 PRO A N 1
ATOM 1610 C CA . PRO A 1 217 ? -29.315 27.942 36.532 1.00 47.41 217 PRO A CA 1
ATOM 1611 C C . PRO A 1 217 ? -28.945 28.898 37.660 1.00 47.41 217 PRO A C 1
ATOM 1613 O O . PRO A 1 217 ? -29.080 28.571 38.838 1.00 47.41 217 PRO A O 1
ATOM 1616 N N . SER A 1 218 ? -28.388 30.048 37.285 1.00 47.03 218 SER A N 1
ATOM 1617 C CA . SER A 1 218 ? -28.176 31.184 38.168 1.00 47.03 218 SER A CA 1
ATOM 1618 C C . SER A 1 218 ? -29.475 31.408 38.931 1.00 47.03 218 SER A C 1
ATOM 1620 O O . SER A 1 218 ? -30.487 31.783 38.332 1.00 47.03 218 SER A O 1
ATOM 1622 N N . LEU A 1 219 ? -29.450 31.066 40.221 1.00 46.25 219 LEU A N 1
ATOM 1623 C CA . LEU A 1 219 ? -30.576 31.234 41.122 1.00 46.25 219 LEU A CA 1
ATOM 1624 C C . LEU A 1 219 ? -30.955 32.721 41.089 1.00 46.25 219 LEU A C 1
ATOM 1626 O O . LEU A 1 219 ? -30.089 33.586 41.228 1.00 46.25 219 LEU A O 1
ATOM 1630 N N . ARG A 1 220 ? -32.226 32.961 40.780 1.00 42.12 220 ARG A N 1
ATOM 1631 C CA . ARG A 1 220 ? -32.851 34.265 40.555 1.00 42.12 220 ARG A CA 1
ATOM 1632 C C . ARG A 1 220 ? -32.850 35.139 41.804 1.00 42.12 220 ARG A C 1
ATOM 1634 O O . ARG A 1 220 ? -32.988 34.567 42.907 1.00 42.12 220 ARG A O 1
#

pLDDT: mean 75.78, std 14.25, range [36.94, 90.5]

Organism: Fusarium oxysporum (strain Fo5176) (NCBI:txid660025)

Radius of gyration: 32.31 Å; Cα contacts (8 Å, |Δi|>4): 472; chains: 1; bounding box: 71×48×89 Å

Secondary structure (DSSP, 8-state):
-----------GGGGTTPEE-TTSEEE-TT--EEEEEEES-HHHHTT-EE-TTSEEEPTTS-EEEEEEEPPTTT-STT---TTTT-TTEEE-TTSEEE-TTS-EEEEEEES-HHHHTTPEE-TTSEEE-TTS-EEEEEEE-PPPP------TTTT-BB-TTSEEE-SSS-EEEEEEEE-HHHHTT-EE-TTSEEE-TTS-EEEEEEETTTS---------